Protein AF-A0A6C0BC65-F1 (afdb_monomer)

Mean predicted aligned error: 14.83 Å

Solvent-accessible surface area (backbone atoms only — not comparable to full-atom values): 10764 Å² total; per-residue (Å²): 132,87,58,80,75,79,74,64,86,72,83,67,97,59,84,82,48,81,68,75,76,47,56,68,64,52,47,57,72,71,44,40,80,77,48,53,74,68,54,37,52,54,54,42,64,71,41,59,84,89,74,34,74,52,84,88,70,56,62,60,50,61,50,52,52,50,50,46,56,55,53,50,51,56,50,51,52,55,50,54,58,51,60,73,46,73,88,48,58,73,68,58,47,52,52,52,51,50,53,50,53,54,58,61,60,38,75,93,41,50,64,41,45,20,61,32,66,69,58,32,51,55,49,50,56,51,45,58,55,61,67,36,67,74,56,44,66,70,47,86,51,66,69,59,40,54,51,48,51,54,49,49,52,52,42,52,52,47,51,64,77,34,55,74,45,88,77,60,74,85,72,90,82,80,91,82,128

pLDDT: mean 70.18, std 14.24, range [29.84, 89.19]

Sequence (177 aa):
MASLSDKILHTCVGAPTYFDCLPGDVLQFCIMPFLGWEDRIHLNMLTPPGDRTPPNKIPKDSIIAHHLQVTTKDMLMKLKAYDRTRYSSQMKRTAAILTVLQTLNKESNSLLYQYSSDFRRAVENKLVEFSDPATIRKITRVKQREEMKGVVNKLLEKMTAYPFSHNVKKKEWLSTV

Secondary structure (DSSP, 8-state):
---GGGG-----SSSPPTTTTS-HHIIIIIIGGGS-HHHHHHHHHHS-TTTSPPGGGS-HHHHHHHHHHHHHHHHHHHHHHHHTTTTS-HHHHHHHHHHHHHHHTSGGGHHHHHH-HHHHHHHHHHHHHHHSHH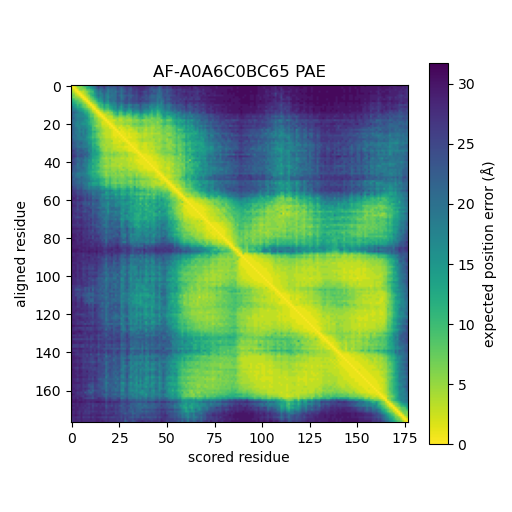HHHT-S-HHHHHHHHHHHHHHHHHHHHS-----------SS--

Radius of gyration: 22.97 Å; Cα contacts (8 Å, |Δi|>4): 98; chains: 1; bounding box: 74×42×54 Å

Nearest PDB structures (foldseek):
  8e0m-assembly3_I  TM=7.061E-01  e=5.873E+00  synthetic construct

Organism: NCBI:txid1070528

Foldseek 3Di:
DDDPVVPPPPPDPDDDDPLNPDPVCCCVPVPLLPDDPVVNVVSLVVDDPVSRDPPVNPPPLSNLVVLCVVVVVVLVVLVVVLVVCVVPDPQVNLVSVLVSLVVCLDPSNLSCLAAPPVSVVVLVVVLVQLVDPVNLVPRPDPVSSVSSVVSSVSVVVSNVVRDHDHPNDDDDPDPPD

Structure (mmCIF, N/CA/C/O backbone):
data_AF-A0A6C0BC65-F1
#
_entry.id   AF-A0A6C0BC65-F1
#
loop_
_atom_site.group_PDB
_atom_site.id
_atom_site.type_symbol
_atom_site.label_atom_id
_atom_site.label_alt_id
_atom_site.label_comp_id
_atom_site.label_asym_id
_atom_site.label_entity_id
_atom_site.label_seq_id
_atom_site.pdbx_PDB_ins_code
_atom_site.Cartn_x
_atom_site.Cartn_y
_atom_site.Cartn_z
_atom_site.occupancy
_atom_site.B_iso_or_equiv
_atom_site.auth_seq_id
_atom_site.auth_comp_id
_atom_site.auth_asym_id
_atom_site.auth_atom_id
_atom_site.pdbx_PDB_model_num
ATOM 1 N N . MET A 1 1 ? 52.860 -0.140 -24.131 1.00 39.62 1 MET A N 1
ATOM 2 C CA . MET A 1 1 ? 51.620 -0.873 -23.801 1.00 39.62 1 MET A CA 1
ATOM 3 C C . MET A 1 1 ? 50.590 0.162 -23.390 1.00 39.62 1 MET A C 1
ATOM 5 O O . MET A 1 1 ? 50.845 0.860 -22.421 1.00 39.62 1 MET A O 1
ATOM 9 N N . ALA A 1 2 ? 49.519 0.341 -24.166 1.00 40.12 2 ALA A N 1
ATOM 10 C CA . ALA A 1 2 ? 48.459 1.294 -23.831 1.00 40.12 2 ALA A CA 1
ATOM 11 C C . ALA A 1 2 ? 47.595 0.719 -22.700 1.00 40.12 2 ALA A C 1
ATOM 13 O O . ALA A 1 2 ? 47.227 -0.458 -22.755 1.00 40.12 2 ALA A O 1
ATOM 14 N N . SER A 1 3 ? 47.324 1.517 -21.671 1.00 41.84 3 SER A N 1
ATOM 15 C CA . SER A 1 3 ? 46.533 1.097 -20.516 1.00 41.84 3 SER A CA 1
ATOM 16 C C . SER A 1 3 ? 45.044 1.085 -20.879 1.00 41.84 3 SER A C 1
ATOM 18 O O . SER A 1 3 ? 44.597 1.857 -21.725 1.00 41.84 3 SER A O 1
ATOM 20 N N . LEU A 1 4 ? 44.248 0.206 -20.261 1.00 39.25 4 LEU A N 1
ATOM 21 C CA . LEU A 1 4 ? 42.800 0.126 -20.521 1.00 39.25 4 LEU A CA 1
ATOM 22 C C . LEU A 1 4 ? 42.068 1.447 -20.194 1.00 39.25 4 LEU A C 1
ATOM 24 O O . LEU A 1 4 ? 41.031 1.742 -20.783 1.00 39.25 4 LEU A O 1
ATOM 28 N N . SER A 1 5 ? 42.651 2.255 -19.304 1.00 39.75 5 SER A N 1
ATOM 29 C CA . SER A 1 5 ? 42.217 3.609 -18.947 1.00 39.75 5 SER A CA 1
ATOM 30 C C . SER A 1 5 ? 42.309 4.620 -20.093 1.00 39.75 5 SER A C 1
ATOM 32 O O . SER A 1 5 ? 41.560 5.591 -20.087 1.00 39.75 5 SER A O 1
ATOM 34 N N . ASP A 1 6 ? 43.143 4.382 -21.110 1.00 37.59 6 ASP A N 1
ATOM 35 C CA . ASP A 1 6 ? 43.316 5.314 -22.236 1.00 37.59 6 ASP A CA 1
ATOM 36 C C . ASP A 1 6 ? 42.163 5.243 -23.260 1.00 37.59 6 ASP A C 1
ATOM 38 O O . ASP A 1 6 ? 42.086 6.064 -24.173 1.00 37.59 6 ASP A O 1
ATOM 42 N N . LYS A 1 7 ? 41.253 4.262 -23.134 1.00 41.69 7 LYS A N 1
ATOM 43 C CA . LYS A 1 7 ? 40.142 4.031 -24.080 1.00 41.69 7 LYS A CA 1
ATOM 44 C C . LYS A 1 7 ? 38.768 4.496 -23.596 1.00 41.69 7 LYS A C 1
ATOM 46 O O . LYS A 1 7 ? 37.841 4.516 -24.401 1.00 41.69 7 LYS A O 1
ATOM 51 N N . ILE A 1 8 ? 38.617 4.890 -22.332 1.00 42.59 8 ILE A N 1
ATOM 52 C CA . ILE A 1 8 ? 37.341 5.386 -21.792 1.00 42.59 8 ILE A CA 1
ATOM 53 C C . ILE A 1 8 ? 37.464 6.897 -21.583 1.00 42.59 8 ILE A C 1
ATOM 55 O O . ILE A 1 8 ? 37.561 7.398 -20.469 1.00 42.59 8 ILE A O 1
ATOM 59 N N . LEU A 1 9 ? 37.481 7.642 -22.687 1.00 39.50 9 LEU A N 1
ATOM 60 C CA . LEU A 1 9 ? 37.343 9.099 -22.677 1.00 39.50 9 LEU A CA 1
ATOM 61 C C . LEU A 1 9 ? 35.855 9.463 -22.555 1.00 39.50 9 LEU A C 1
ATOM 63 O O . LEU A 1 9 ? 35.238 9.967 -23.487 1.00 39.50 9 LEU A O 1
ATOM 67 N N . HIS A 1 10 ? 35.270 9.185 -21.390 1.00 44.78 10 HIS A N 1
ATOM 68 C CA . HIS A 1 10 ? 34.072 9.890 -20.943 1.00 44.78 10 HIS A CA 1
ATOM 69 C C . HIS A 1 10 ? 34.540 11.042 -20.054 1.00 44.78 10 HIS A C 1
ATOM 71 O O . HIS A 1 10 ? 34.964 10.842 -18.919 1.00 44.78 10 HIS A O 1
ATOM 77 N N . THR A 1 11 ? 34.513 12.266 -20.577 1.00 43.81 11 THR A N 1
ATOM 78 C CA . THR A 1 11 ? 34.700 13.469 -19.765 1.00 43.81 11 THR A CA 1
ATOM 79 C C . THR A 1 11 ? 33.498 13.615 -18.833 1.00 43.81 11 THR A C 1
ATOM 81 O O . THR A 1 11 ? 32.410 14.004 -19.257 1.00 43.81 11 THR A O 1
ATOM 84 N N . CYS A 1 12 ? 33.673 13.258 -17.560 1.00 43.12 12 CYS A N 1
ATOM 85 C CA . CYS A 1 12 ? 32.640 13.433 -16.543 1.00 43.12 12 CYS A CA 1
ATOM 86 C C . CYS A 1 12 ? 32.312 14.926 -16.376 1.00 43.12 12 CYS A C 1
ATOM 88 O O . CYS A 1 12 ? 33.205 15.755 -16.219 1.00 43.12 12 CYS A O 1
ATOM 90 N N . VAL A 1 13 ? 31.020 15.269 -16.362 1.00 52.00 13 VAL A N 1
ATOM 91 C CA . VAL A 1 13 ? 30.520 16.648 -16.164 1.00 52.00 13 VAL A CA 1
ATOM 92 C C . VAL A 1 13 ? 30.551 17.054 -14.668 1.00 52.00 13 VAL A C 1
ATOM 94 O O . VAL A 1 13 ? 30.025 18.091 -14.278 1.00 52.00 13 VAL A O 1
ATOM 97 N N . GLY A 1 14 ? 31.181 16.240 -13.810 1.00 56.62 14 GLY A N 1
ATOM 98 C CA . GLY A 1 14 ? 31.308 16.423 -12.361 1.00 56.62 14 GLY A CA 1
ATOM 99 C C . GLY A 1 14 ? 32.275 15.408 -11.734 1.00 56.62 14 GLY A C 1
ATOM 100 O O . GLY A 1 14 ? 32.875 14.600 -12.443 1.00 56.62 14 GLY A O 1
ATOM 101 N N . ALA A 1 15 ? 32.442 15.454 -10.406 1.00 57.16 15 ALA A N 1
ATOM 102 C CA . ALA A 1 15 ? 33.276 14.487 -9.686 1.00 57.16 15 ALA A CA 1
ATOM 103 C C . ALA A 1 15 ? 32.694 13.063 -9.824 1.00 57.16 15 ALA A C 1
ATOM 105 O O . ALA A 1 15 ? 31.489 12.901 -9.614 1.00 57.16 15 ALA A O 1
ATOM 106 N N . PRO A 1 16 ? 33.512 12.048 -10.166 1.00 59.44 16 PRO A N 1
ATOM 107 C CA . PRO A 1 16 ? 33.030 10.689 -10.379 1.00 59.44 16 PRO A CA 1
ATOM 108 C C . PRO A 1 16 ? 32.426 10.126 -9.091 1.00 59.44 16 PRO A C 1
ATOM 110 O O . PRO A 1 16 ? 33.038 10.154 -8.021 1.00 59.44 16 PRO A O 1
ATOM 113 N N . THR A 1 17 ? 31.206 9.621 -9.199 1.00 64.12 17 THR A N 1
ATOM 114 C CA . THR A 1 17 ? 30.522 8.885 -8.141 1.00 64.12 17 THR A CA 1
ATOM 115 C C . THR A 1 17 ? 30.973 7.427 -8.130 1.00 64.12 17 THR A C 1
ATOM 117 O O . THR A 1 17 ? 31.503 6.912 -9.112 1.00 64.12 17 THR A O 1
ATOM 120 N N . TYR A 1 18 ? 30.722 6.711 -7.029 1.00 66.56 18 TYR A N 1
ATOM 121 C CA . TYR A 1 18 ? 31.031 5.278 -6.941 1.00 66.56 18 TYR A CA 1
ATOM 122 C C . TYR A 1 18 ? 30.368 4.440 -8.047 1.00 66.56 18 TYR A C 1
ATOM 124 O O . TYR A 1 18 ? 30.884 3.376 -8.373 1.00 66.56 18 TYR A O 1
ATOM 132 N N . PHE A 1 19 ? 29.263 4.911 -8.635 1.00 65.56 19 PHE A N 1
ATOM 133 C CA . PHE A 1 19 ? 28.604 4.241 -9.755 1.00 65.56 19 PHE A CA 1
ATOM 134 C C . PHE A 1 19 ? 29.333 4.441 -11.087 1.00 65.56 19 PHE A C 1
ATOM 136 O O . PHE A 1 19 ? 29.344 3.517 -11.892 1.00 65.56 19 PHE A O 1
ATOM 143 N N . ASP A 1 20 ? 29.998 5.583 -11.290 1.00 63.75 20 ASP A N 1
ATOM 144 C CA . ASP A 1 20 ? 30.758 5.876 -12.517 1.00 63.75 20 ASP A CA 1
ATOM 145 C C . ASP A 1 20 ? 32.014 4.997 -12.643 1.00 63.75 20 ASP A C 1
ATOM 147 O O . ASP A 1 20 ? 32.538 4.785 -13.734 1.00 63.75 20 ASP A O 1
ATOM 151 N N . CYS A 1 21 ? 32.487 4.459 -11.517 1.00 69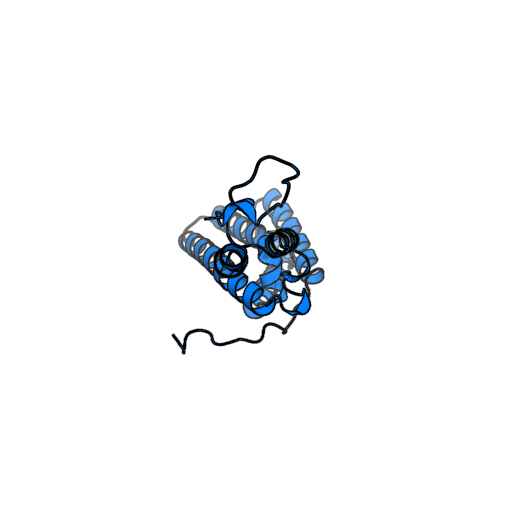.94 21 CYS A N 1
ATOM 152 C CA . CYS A 1 21 ? 33.631 3.552 -11.451 1.00 69.94 21 CYS A CA 1
ATOM 153 C C . CYS A 1 21 ? 33.260 2.079 -11.685 1.00 69.94 21 CYS A C 1
ATOM 155 O O . CYS A 1 21 ? 34.154 1.234 -11.764 1.00 69.94 21 CYS A O 1
ATOM 157 N N . LEU A 1 22 ? 31.967 1.744 -11.736 1.00 69.81 22 LEU A N 1
ATOM 158 C CA . LEU A 1 22 ? 31.515 0.368 -11.906 1.00 69.81 22 LEU A CA 1
ATOM 159 C C . LEU A 1 22 ? 31.271 0.064 -13.385 1.00 69.81 22 LEU A C 1
ATOM 161 O O . LEU A 1 22 ? 30.630 0.856 -14.078 1.00 69.81 22 LEU A O 1
ATOM 165 N N . PRO A 1 23 ? 31.731 -1.095 -13.883 1.00 73.75 23 PRO A N 1
ATOM 166 C CA . PRO A 1 23 ? 31.433 -1.483 -15.248 1.00 73.75 23 PRO A CA 1
ATOM 167 C C . PRO A 1 23 ? 29.924 -1.747 -15.419 1.00 73.75 23 PRO A C 1
ATOM 169 O O . PRO A 1 23 ? 29.203 -2.101 -14.478 1.00 73.75 23 PRO A O 1
ATOM 172 N N . GLY A 1 24 ? 29.425 -1.479 -16.631 1.00 68.81 24 GLY A N 1
ATOM 173 C CA . GLY A 1 24 ? 27.987 -1.436 -16.926 1.00 68.81 24 GLY A CA 1
ATOM 174 C C . GLY A 1 24 ? 27.258 -2.755 -16.662 1.00 68.81 24 GLY A C 1
ATOM 175 O O . GLY A 1 24 ? 26.099 -2.752 -16.259 1.00 68.81 24 GLY A O 1
ATOM 176 N N . ASP A 1 25 ? 27.954 -3.876 -16.803 1.00 66.31 25 ASP A N 1
ATOM 177 C CA . ASP A 1 25 ? 27.493 -5.217 -16.449 1.00 66.31 25 ASP A CA 1
ATOM 178 C C . ASP A 1 25 ? 27.260 -5.378 -14.938 1.00 66.31 25 ASP A C 1
ATOM 180 O O . ASP A 1 25 ? 26.221 -5.890 -14.529 1.00 66.31 25 ASP A O 1
ATOM 184 N N . VAL A 1 26 ? 28.152 -4.875 -14.084 1.00 70.38 26 VAL A N 1
ATOM 185 C CA . VAL A 1 26 ? 27.954 -4.874 -12.624 1.00 70.38 26 VAL A CA 1
ATOM 186 C C . VAL A 1 26 ? 26.766 -3.989 -12.246 1.00 70.38 26 VAL A C 1
ATOM 188 O O . VAL A 1 26 ? 25.926 -4.384 -11.433 1.00 70.38 26 VAL A O 1
ATOM 191 N N . LEU A 1 27 ? 26.632 -2.821 -12.878 1.00 72.38 27 LEU A N 1
ATOM 192 C CA . LEU A 1 27 ? 25.469 -1.955 -12.682 1.00 72.38 27 LEU A CA 1
ATOM 193 C C . LEU A 1 27 ? 24.170 -2.665 -13.088 1.00 72.38 27 LEU A C 1
ATOM 195 O O . LEU A 1 27 ? 23.193 -2.630 -12.342 1.00 72.38 27 LEU A O 1
ATOM 199 N N . GLN A 1 28 ? 24.158 -3.354 -14.228 1.00 68.44 28 GLN A N 1
ATOM 200 C CA . GLN A 1 28 ? 22.960 -3.960 -14.810 1.00 68.44 28 GLN A CA 1
ATOM 201 C C . GLN A 1 28 ? 22.567 -5.296 -14.162 1.00 68.44 28 GLN A C 1
ATOM 203 O O . GLN A 1 28 ? 21.382 -5.540 -13.938 1.00 68.44 28 GLN A O 1
ATOM 208 N N . PHE A 1 29 ? 23.531 -6.155 -13.831 1.00 68.00 29 PHE A N 1
ATOM 209 C CA . PHE A 1 29 ? 23.273 -7.503 -13.314 1.00 68.00 29 PHE A CA 1
ATOM 210 C C . PHE A 1 29 ? 23.370 -7.604 -11.793 1.00 68.00 29 PHE A C 1
ATOM 212 O O . PHE A 1 29 ? 22.685 -8.443 -11.211 1.00 68.00 29 PHE A O 1
ATOM 219 N N . CYS A 1 30 ? 24.162 -6.752 -11.136 1.00 67.94 30 CYS A N 1
ATOM 220 C CA . CYS A 1 30 ? 24.388 -6.847 -9.692 1.00 67.94 30 CYS A CA 1
ATOM 221 C C . CYS A 1 30 ? 23.696 -5.739 -8.893 1.00 67.94 30 CYS A C 1
ATOM 223 O O . CYS A 1 30 ? 23.393 -5.958 -7.727 1.00 67.94 30 CYS A O 1
ATOM 225 N N . ILE A 1 31 ? 23.429 -4.567 -9.479 1.00 73.69 31 ILE A N 1
ATOM 226 C CA . ILE A 1 31 ? 22.839 -3.424 -8.752 1.00 73.69 31 ILE A CA 1
ATOM 227 C C . ILE A 1 31 ? 21.395 -3.175 -9.175 1.00 73.69 31 ILE A C 1
ATOM 229 O O . ILE A 1 31 ? 20.502 -3.100 -8.328 1.00 73.69 31 ILE A O 1
ATOM 233 N N . MET A 1 32 ? 21.137 -3.109 -10.483 1.00 72.06 32 MET A N 1
ATOM 234 C CA . MET A 1 32 ? 19.812 -2.851 -11.042 1.00 72.06 32 MET A CA 1
ATOM 235 C C . MET A 1 32 ? 18.724 -3.781 -10.472 1.00 72.06 32 MET A C 1
ATOM 237 O O . MET A 1 32 ? 17.632 -3.275 -10.225 1.00 72.06 32 MET A O 1
ATOM 241 N N . PRO A 1 33 ? 18.962 -5.080 -10.167 1.00 68.44 33 PRO A N 1
ATOM 242 C CA . PRO A 1 33 ? 17.957 -5.950 -9.547 1.00 68.44 33 PRO A CA 1
ATOM 243 C C . PRO A 1 33 ? 17.468 -5.525 -8.158 1.00 68.44 33 PRO A C 1
ATOM 245 O O . PRO A 1 33 ? 16.371 -5.936 -7.776 1.00 68.44 33 PRO A O 1
ATOM 248 N N . PHE A 1 34 ? 18.216 -4.693 -7.432 1.00 64.62 34 PHE A N 1
ATOM 249 C CA . PHE A 1 34 ? 17.887 -4.266 -6.067 1.00 64.62 34 PHE A CA 1
ATOM 250 C C . PHE A 1 34 ? 17.274 -2.862 -5.988 1.00 64.62 34 PHE A C 1
ATOM 252 O O . PHE A 1 34 ? 16.755 -2.479 -4.943 1.00 64.62 34 PHE A O 1
ATOM 259 N N . LEU A 1 35 ? 17.294 -2.105 -7.086 1.00 69.25 35 LEU A N 1
ATOM 260 C CA . LEU A 1 35 ? 16.792 -0.732 -7.142 1.00 69.25 35 LEU A CA 1
ATOM 261 C C . LEU A 1 35 ? 15.270 -0.656 -7.367 1.00 69.25 35 LEU A C 1
ATOM 263 O O . LEU A 1 35 ? 14.668 -1.577 -7.937 1.00 69.25 35 LEU A O 1
ATOM 267 N N . GLY A 1 36 ? 14.655 0.458 -6.951 1.00 57.94 36 GLY A N 1
ATOM 268 C CA . GLY A 1 36 ? 13.265 0.811 -7.268 1.00 57.94 36 GLY A CA 1
ATOM 269 C C . GLY A 1 36 ? 13.062 1.132 -8.755 1.00 57.94 36 GLY A C 1
ATOM 270 O O . GLY A 1 36 ? 14.021 1.210 -9.519 1.00 57.94 36 GLY A O 1
ATOM 271 N N . TRP A 1 37 ? 11.813 1.288 -9.209 1.00 62.66 37 TRP A N 1
ATOM 272 C CA . TRP A 1 37 ? 11.532 1.484 -10.643 1.00 62.66 37 TRP A CA 1
ATOM 273 C C . TRP A 1 37 ? 12.124 2.800 -11.178 1.00 62.66 37 TRP A C 1
ATOM 275 O O . TRP A 1 37 ? 12.767 2.784 -12.228 1.00 62.66 37 TRP A O 1
ATOM 285 N N . GLU A 1 38 ? 11.952 3.901 -10.434 1.00 63.06 38 GLU A N 1
ATOM 286 C CA . GLU A 1 38 ? 12.519 5.212 -10.761 1.00 63.06 38 GLU A CA 1
ATOM 287 C C . GLU A 1 38 ? 14.042 5.110 -10.834 1.00 63.06 38 GLU A C 1
ATOM 289 O O . GLU A 1 38 ? 14.653 5.497 -11.827 1.00 63.06 38 GLU A O 1
ATOM 294 N N . ASP A 1 39 ? 14.645 4.494 -9.818 1.00 71.75 39 ASP A N 1
ATOM 295 C CA . ASP A 1 39 ? 16.094 4.364 -9.693 1.00 71.75 39 ASP A CA 1
ATOM 296 C C . ASP A 1 39 ? 16.705 3.520 -10.811 1.00 71.75 39 ASP A C 1
ATOM 298 O O . ASP A 1 39 ? 17.777 3.846 -11.309 1.00 71.75 39 ASP A O 1
ATOM 302 N N . ARG A 1 40 ? 16.026 2.461 -11.270 1.00 71.44 40 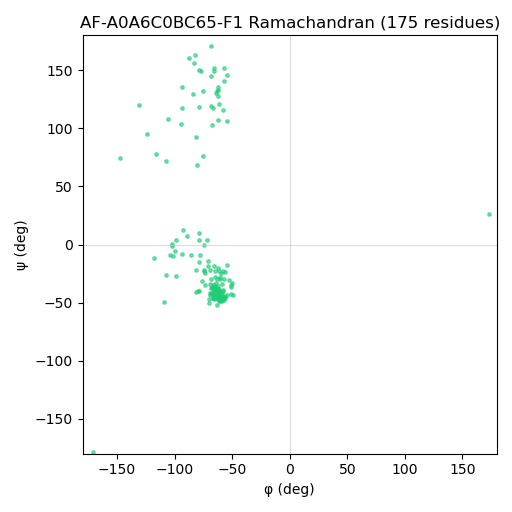ARG A N 1
ATOM 303 C CA . ARG A 1 40 ? 16.485 1.674 -12.427 1.00 71.44 40 ARG A CA 1
ATOM 304 C C . ARG A 1 40 ? 16.417 2.463 -13.721 1.00 71.44 40 ARG A C 1
ATOM 306 O O . ARG A 1 40 ? 17.289 2.286 -14.563 1.00 71.44 40 ARG A O 1
ATOM 313 N N . ILE A 1 41 ? 15.397 3.300 -13.904 1.00 70.50 41 ILE A N 1
ATOM 314 C CA . ILE A 1 41 ? 15.312 4.169 -15.082 1.00 70.50 41 ILE A CA 1
ATOM 315 C C . ILE A 1 41 ? 16.420 5.201 -15.036 1.00 70.50 41 ILE A C 1
ATOM 317 O O . ILE A 1 41 ? 17.115 5.363 -16.031 1.00 70.50 41 ILE A O 1
ATOM 321 N N . HIS A 1 42 ? 16.638 5.834 -13.886 1.00 73.31 42 HIS A N 1
ATOM 322 C CA . HIS A 1 42 ? 17.738 6.769 -13.707 1.00 73.31 42 HIS A CA 1
ATOM 323 C C . HIS A 1 42 ? 19.088 6.089 -13.963 1.00 73.31 42 HIS A C 1
ATOM 325 O O . HIS A 1 42 ? 19.864 6.592 -14.768 1.00 73.31 42 HIS A O 1
ATOM 331 N N . LEU A 1 43 ? 19.326 4.898 -13.406 1.00 76.12 43 LEU A N 1
ATOM 332 C CA . LEU A 1 43 ? 20.554 4.132 -13.637 1.00 76.12 43 LEU A CA 1
ATOM 333 C C . LEU A 1 43 ? 20.724 3.731 -15.111 1.00 76.12 43 LEU A C 1
ATOM 335 O O . LEU A 1 43 ? 21.811 3.830 -15.666 1.00 76.12 43 LEU A O 1
ATOM 339 N N . ASN A 1 44 ? 19.646 3.324 -15.779 1.00 72.81 44 ASN A N 1
ATOM 340 C CA . ASN A 1 44 ? 19.657 2.980 -17.202 1.00 72.81 44 ASN A CA 1
ATOM 341 C C . ASN A 1 44 ? 19.814 4.211 -18.111 1.00 72.81 44 ASN A C 1
ATOM 343 O O . ASN A 1 44 ? 20.155 4.075 -19.279 1.00 72.81 44 ASN A O 1
ATOM 347 N N . MET A 1 45 ? 19.556 5.418 -17.605 1.00 71.00 45 MET A N 1
ATOM 348 C CA . MET A 1 45 ? 19.847 6.667 -18.311 1.00 71.00 45 MET A CA 1
ATOM 349 C C . MET A 1 45 ? 21.318 7.079 -18.173 1.00 71.00 45 MET A C 1
ATOM 351 O O . MET A 1 45 ? 21.806 7.803 -19.045 1.00 71.00 45 MET A O 1
ATOM 355 N N . LEU A 1 46 ? 22.018 6.589 -17.140 1.00 71.69 46 LEU A N 1
ATOM 356 C CA . LEU A 1 46 ? 23.459 6.785 -16.943 1.00 71.69 46 LEU A CA 1
ATOM 357 C C . LEU A 1 46 ? 24.311 5.926 -17.889 1.00 71.69 46 LEU A C 1
ATOM 359 O O . LEU A 1 46 ? 25.450 6.288 -18.166 1.00 71.69 46 LEU A O 1
ATOM 363 N N . THR A 1 47 ? 23.777 4.824 -18.429 1.00 69.75 47 THR A N 1
ATOM 364 C CA . THR A 1 47 ? 24.500 4.017 -19.422 1.00 69.75 47 THR A CA 1
ATOM 365 C C . THR A 1 47 ? 24.445 4.642 -20.828 1.00 69.75 47 THR A C 1
ATOM 367 O O . THR A 1 47 ? 23.467 5.332 -21.175 1.00 69.75 47 THR A O 1
ATOM 370 N N . PRO A 1 48 ? 25.479 4.418 -21.669 1.00 70.06 48 PRO A N 1
ATOM 371 C CA . PRO A 1 48 ? 25.507 4.893 -23.050 1.00 70.06 48 PRO A CA 1
ATOM 372 C C . PRO A 1 48 ? 24.273 4.427 -23.838 1.00 70.06 48 PRO A C 1
ATOM 374 O O . PRO A 1 48 ? 23.819 3.304 -23.625 1.00 70.06 48 PRO A O 1
ATOM 377 N N . PRO A 1 49 ? 23.739 5.225 -24.787 1.00 67.50 49 PRO A N 1
ATOM 378 C CA . PRO A 1 49 ? 22.499 4.912 -25.507 1.00 67.50 49 PRO A CA 1
ATOM 379 C C . PRO A 1 49 ? 22.420 3.508 -26.130 1.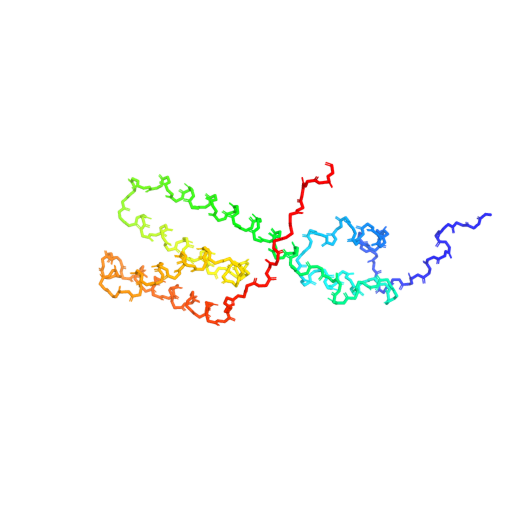00 67.50 49 PRO A C 1
ATOM 381 O O . PRO A 1 49 ? 21.330 2.943 -26.173 1.00 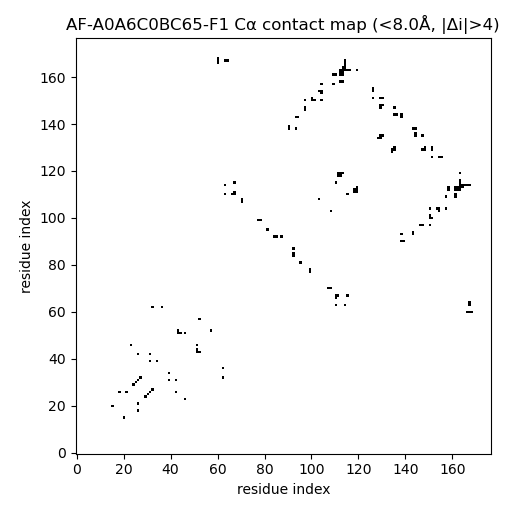67.50 49 PRO A O 1
ATOM 384 N N . GLY A 1 50 ? 23.546 2.951 -26.594 1.00 66.88 50 GLY A N 1
ATOM 385 C CA . GLY A 1 50 ? 23.619 1.609 -27.191 1.00 66.88 50 GLY A CA 1
ATOM 386 C C . GLY A 1 50 ? 23.507 0.456 -26.188 1.00 66.88 50 GLY A C 1
ATOM 387 O O . GLY A 1 50 ? 23.026 -0.614 -26.553 1.00 66.88 50 GLY A O 1
ATOM 388 N N . ASP A 1 51 ? 23.861 0.703 -24.927 1.00 66.38 51 ASP A N 1
ATOM 389 C CA . ASP A 1 51 ? 23.873 -0.292 -23.847 1.00 66.38 51 ASP A CA 1
ATOM 390 C C . ASP A 1 51 ? 22.658 -0.156 -22.919 1.00 66.38 51 ASP A C 1
ATOM 392 O O . ASP A 1 51 ? 22.491 -0.908 -21.955 1.00 66.38 51 ASP A O 1
ATOM 396 N N . ARG A 1 52 ? 21.772 0.809 -23.196 1.00 71.31 52 ARG A N 1
ATOM 397 C CA . ARG A 1 52 ? 20.538 0.987 -22.431 1.00 71.31 52 ARG A CA 1
ATOM 398 C C . ARG A 1 52 ? 19.645 -0.223 -22.612 1.00 71.31 52 ARG A C 1
ATOM 400 O O . ARG A 1 52 ? 19.295 -0.617 -23.724 1.00 71.31 52 ARG A O 1
ATOM 407 N N . THR A 1 53 ? 19.170 -0.754 -21.494 1.00 65.06 53 THR A N 1
ATOM 408 C CA . THR A 1 53 ? 18.096 -1.741 -21.498 1.00 65.06 53 THR A CA 1
ATOM 409 C C . THR A 1 53 ? 16.864 -1.081 -22.120 1.00 65.06 53 THR A C 1
ATOM 411 O O . THR A 1 53 ? 16.396 -0.066 -21.592 1.00 65.06 53 THR A O 1
ATOM 414 N N . PRO A 1 54 ? 16.311 -1.608 -23.225 1.00 64.19 54 PRO A N 1
ATOM 415 C CA . PRO A 1 54 ? 15.106 -1.046 -23.813 1.00 64.19 54 PRO A CA 1
ATOM 416 C C . PRO A 1 54 ? 13.981 -1.030 -22.769 1.00 64.19 54 PRO A C 1
ATOM 418 O O . PRO A 1 54 ? 13.832 -2.023 -22.049 1.00 64.19 54 PRO A O 1
ATOM 421 N N . PRO A 1 55 ? 13.137 0.017 -22.708 1.00 59.50 55 PRO A N 1
ATOM 422 C CA . PRO A 1 55 ? 12.057 0.117 -21.719 1.00 59.50 55 PRO A CA 1
ATOM 423 C C . PRO A 1 55 ? 11.135 -1.113 -21.688 1.00 59.50 55 PRO A C 1
ATOM 425 O O . PRO A 1 55 ? 10.628 -1.502 -20.638 1.00 59.50 55 PRO A O 1
ATOM 428 N N . ASN A 1 56 ? 10.973 -1.767 -22.841 1.00 57.38 56 ASN A N 1
ATOM 429 C CA . ASN A 1 56 ? 10.134 -2.951 -23.030 1.00 57.38 56 ASN A CA 1
ATOM 430 C C . ASN A 1 56 ? 10.783 -4.256 -22.532 1.00 57.38 56 ASN A C 1
ATOM 432 O O . ASN A 1 56 ? 10.097 -5.265 -22.408 1.00 57.38 56 ASN A O 1
ATOM 436 N N . LYS A 1 57 ? 12.097 -4.254 -22.274 1.00 60.69 57 LYS A N 1
ATOM 437 C CA . LYS A 1 57 ? 12.858 -5.408 -21.769 1.00 60.69 57 LYS A CA 1
ATOM 438 C C . LYS A 1 57 ? 13.113 -5.345 -20.262 1.00 60.69 57 LYS A C 1
ATOM 440 O O . LYS A 1 57 ? 13.624 -6.310 -19.705 1.00 60.69 57 LYS A O 1
ATOM 445 N N . ILE A 1 58 ? 12.743 -4.250 -19.595 1.00 60.47 58 ILE A N 1
ATOM 446 C CA . ILE A 1 58 ? 12.803 -4.166 -18.134 1.00 60.47 58 ILE A CA 1
ATOM 447 C C . ILE A 1 58 ? 11.734 -5.122 -17.577 1.00 60.47 58 ILE A C 1
ATOM 449 O O . ILE A 1 58 ? 10.551 -4.937 -17.877 1.00 60.47 58 ILE A O 1
ATOM 453 N N . PRO A 1 59 ? 12.102 -6.152 -16.793 1.00 61.09 59 PRO A N 1
ATOM 454 C CA . PRO A 1 59 ? 11.177 -7.200 -16.371 1.00 61.09 59 PRO A CA 1
ATOM 455 C C . PRO A 1 59 ? 10.238 -6.697 -15.262 1.00 61.09 59 PRO A C 1
ATOM 457 O O . PRO A 1 59 ? 10.406 -7.032 -14.090 1.00 61.09 59 PRO A O 1
ATOM 460 N N . LYS A 1 60 ? 9.234 -5.891 -15.635 1.00 63.78 60 LYS A N 1
ATOM 461 C CA . LYS A 1 60 ? 8.254 -5.267 -14.725 1.00 63.78 60 LYS A CA 1
ATOM 462 C C . LYS A 1 60 ? 7.608 -6.287 -13.783 1.00 63.78 60 LYS A C 1
ATOM 464 O O . LYS A 1 60 ? 7.551 -6.045 -12.583 1.00 63.78 60 LYS A O 1
ATOM 469 N N . ASP A 1 61 ? 7.235 -7.458 -14.292 1.00 61.06 61 ASP A N 1
ATOM 470 C CA . ASP A 1 61 ? 6.600 -8.515 -13.493 1.00 61.06 61 ASP A CA 1
ATOM 471 C C . ASP A 1 61 ? 7.533 -9.089 -12.418 1.00 61.06 61 ASP A C 1
AT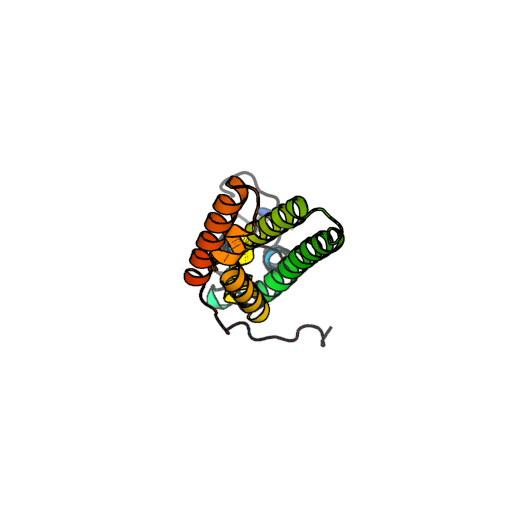OM 473 O O . ASP A 1 61 ? 7.110 -9.322 -11.288 1.00 61.06 61 ASP A O 1
ATOM 477 N N . SER A 1 62 ? 8.821 -9.271 -12.738 1.00 61.09 62 SER A N 1
ATOM 478 C CA . SER A 1 62 ? 9.823 -9.755 -11.774 1.00 61.09 62 SER A CA 1
ATOM 479 C C . SER A 1 62 ? 10.064 -8.740 -10.660 1.00 61.09 62 SER A C 1
ATOM 481 O O . SER A 1 62 ? 10.304 -9.111 -9.513 1.00 61.09 62 SER A O 1
ATOM 483 N N . ILE A 1 63 ? 9.994 -7.455 -11.002 1.00 62.56 63 ILE A N 1
ATOM 484 C CA . ILE A 1 63 ? 10.167 -6.344 -10.066 1.00 62.56 63 ILE A CA 1
ATOM 485 C C . ILE A 1 63 ? 8.969 -6.268 -9.128 1.00 62.56 63 ILE A C 1
ATOM 487 O O . ILE A 1 63 ? 9.143 -6.202 -7.913 1.00 62.56 63 ILE A O 1
ATOM 491 N N . ILE A 1 64 ? 7.759 -6.342 -9.683 1.00 65.62 64 ILE A N 1
ATOM 492 C CA . ILE A 1 64 ? 6.527 -6.374 -8.899 1.00 65.62 64 ILE A CA 1
ATOM 493 C C . ILE A 1 64 ? 6.547 -7.590 -7.968 1.00 65.62 64 ILE A C 1
ATOM 495 O O . ILE A 1 64 ? 6.316 -7.434 -6.775 1.00 65.62 64 ILE A O 1
ATOM 499 N N . ALA A 1 65 ? 6.903 -8.778 -8.462 1.00 65.81 65 ALA A N 1
ATOM 500 C CA . ALA A 1 65 ? 6.986 -9.986 -7.643 1.00 65.81 65 ALA A CA 1
ATOM 501 C C . ALA A 1 65 ? 7.980 -9.849 -6.475 1.00 65.81 65 ALA A C 1
ATOM 503 O O . ALA A 1 65 ? 7.638 -10.186 -5.341 1.00 65.81 65 ALA A O 1
ATOM 504 N N . HIS A 1 66 ? 9.180 -9.316 -6.720 1.00 67.94 66 HIS A N 1
ATOM 505 C CA . HIS A 1 66 ? 10.167 -9.078 -5.664 1.00 67.94 66 HIS A CA 1
ATOM 506 C C . HIS A 1 66 ? 9.675 -8.043 -4.641 1.00 67.94 66 HIS A C 1
ATOM 508 O O . HIS A 1 66 ? 9.756 -8.270 -3.432 1.00 67.94 66 HIS A O 1
ATOM 514 N N . HIS A 1 67 ? 9.102 -6.930 -5.107 1.00 68.44 67 HIS A N 1
ATOM 515 C CA . HIS A 1 67 ? 8.528 -5.903 -4.235 1.00 68.44 67 HIS A CA 1
ATOM 516 C C . HIS A 1 67 ? 7.419 -6.479 -3.351 1.00 68.44 67 HIS A C 1
ATOM 518 O O . HIS A 1 67 ? 7.444 -6.314 -2.134 1.00 68.44 67 HIS A O 1
ATOM 524 N N . LEU A 1 68 ? 6.504 -7.256 -3.939 1.00 68.75 68 LEU A N 1
ATOM 525 C CA . LEU A 1 68 ? 5.461 -7.970 -3.205 1.00 68.75 68 LEU A CA 1
ATOM 526 C C . LEU A 1 68 ? 6.067 -8.885 -2.130 1.00 68.75 68 LEU A C 1
ATOM 528 O O . LEU A 1 68 ? 5.587 -8.877 -0.998 1.00 68.75 68 LEU A O 1
ATOM 532 N N . GLN A 1 69 ? 7.131 -9.636 -2.431 1.00 70.56 69 GLN A N 1
ATOM 533 C CA . GLN A 1 69 ? 7.788 -10.512 -1.453 1.00 70.56 69 GLN A CA 1
ATOM 534 C C . GLN A 1 69 ? 8.391 -9.742 -0.269 1.00 70.56 69 GLN A C 1
ATOM 536 O O . GLN A 1 69 ? 8.211 -10.155 0.880 1.00 70.56 69 GLN A O 1
ATOM 541 N N . VAL A 1 70 ? 9.091 -8.634 -0.522 1.00 71.00 70 VAL A N 1
ATOM 542 C CA . VAL A 1 70 ? 9.731 -7.831 0.533 1.00 71.00 70 VAL A CA 1
ATOM 543 C C . VAL A 1 70 ? 8.682 -7.117 1.384 1.00 71.00 70 VAL A C 1
ATOM 545 O O . VAL A 1 70 ? 8.685 -7.242 2.611 1.00 71.00 70 VAL A O 1
ATOM 548 N N . THR A 1 71 ? 7.740 -6.414 0.753 1.00 71.44 71 THR A N 1
ATOM 549 C CA . THR A 1 71 ? 6.738 -5.615 1.470 1.00 71.44 71 THR A CA 1
ATOM 550 C C . THR A 1 71 ? 5.759 -6.495 2.249 1.00 71.44 71 THR A C 1
ATOM 552 O O . THR A 1 71 ? 5.412 -6.167 3.384 1.00 71.44 71 THR A O 1
ATOM 555 N N . THR A 1 72 ? 5.364 -7.654 1.708 1.00 70.75 72 THR A N 1
ATOM 556 C CA . THR A 1 72 ? 4.474 -8.588 2.423 1.00 70.75 72 THR A CA 1
ATOM 557 C C . THR A 1 72 ? 5.139 -9.141 3.687 1.00 70.75 72 THR A C 1
ATOM 559 O O . THR A 1 72 ? 4.478 -9.256 4.719 1.00 70.75 72 THR A O 1
ATOM 562 N N . LYS A 1 73 ? 6.450 -9.433 3.660 1.00 70.50 73 LYS A N 1
ATOM 563 C CA . LYS A 1 73 ? 7.192 -9.883 4.853 1.00 70.50 73 LYS A CA 1
ATOM 564 C C . LYS A 1 73 ? 7.214 -8.818 5.950 1.00 70.50 73 LYS A C 1
ATOM 566 O O . LYS A 1 73 ? 6.922 -9.140 7.102 1.00 70.50 73 LYS A O 1
ATOM 571 N N . ASP A 1 74 ? 7.507 -7.565 5.604 1.00 71.50 74 ASP A N 1
ATOM 572 C CA . ASP A 1 74 ? 7.503 -6.453 6.567 1.00 71.50 74 ASP A CA 1
ATOM 573 C C . ASP A 1 74 ? 6.107 -6.235 7.182 1.00 71.50 74 ASP A C 1
ATOM 575 O O . ASP A 1 74 ? 5.957 -6.113 8.402 1.00 71.50 74 ASP A O 1
ATOM 579 N N . MET A 1 75 ? 5.052 -6.294 6.363 1.00 70.88 75 MET A N 1
ATOM 580 C CA . MET A 1 75 ? 3.676 -6.217 6.860 1.00 70.88 75 MET A CA 1
ATOM 581 C C . MET A 1 75 ? 3.312 -7.373 7.791 1.00 70.88 75 MET A C 1
ATOM 583 O O . MET A 1 75 ? 2.723 -7.142 8.846 1.00 70.88 75 MET A O 1
ATOM 587 N N . LEU A 1 76 ? 3.678 -8.608 7.441 1.00 71.00 76 LEU A N 1
ATOM 588 C CA . LEU A 1 76 ? 3.421 -9.780 8.280 1.00 71.00 76 LEU A CA 1
ATOM 589 C C . LEU A 1 76 ? 4.116 -9.672 9.639 1.00 71.00 76 LEU A C 1
ATOM 591 O O . LEU A 1 76 ? 3.530 -10.053 10.650 1.00 71.00 76 LEU A O 1
ATOM 595 N N . MET A 1 77 ? 5.336 -9.132 9.699 1.00 74.56 77 MET A N 1
ATOM 596 C CA . MET A 1 77 ? 6.019 -8.894 10.975 1.00 74.56 77 MET A CA 1
ATOM 597 C C . MET A 1 77 ? 5.272 -7.874 11.840 1.00 74.56 77 MET A C 1
ATOM 599 O O . MET A 1 77 ? 5.082 -8.105 13.036 1.00 74.56 77 MET A O 1
ATOM 603 N N . LYS A 1 78 ? 4.780 -6.785 11.239 1.00 70.00 78 LYS A N 1
ATOM 604 C CA . LYS A 1 78 ? 3.978 -5.766 11.937 1.00 70.00 78 LYS A CA 1
ATOM 605 C C . LYS A 1 78 ? 2.629 -6.309 12.413 1.00 70.00 78 LYS A C 1
ATOM 607 O O . LYS A 1 78 ? 2.215 -6.010 13.530 1.00 70.00 78 LYS A O 1
ATOM 612 N N . LEU A 1 79 ? 1.978 -7.158 11.618 1.00 69.62 79 LEU A N 1
ATOM 613 C CA . LEU A 1 79 ? 0.742 -7.847 12.004 1.00 69.62 79 LEU A CA 1
ATOM 614 C C . LEU A 1 79 ? 0.973 -8.847 13.145 1.00 69.62 79 LEU A C 1
ATOM 616 O O . LEU A 1 79 ? 0.222 -8.857 14.114 1.00 69.62 79 LEU A O 1
ATOM 620 N N . LYS A 1 80 ? 2.059 -9.625 13.112 1.00 72.44 80 LYS A N 1
ATOM 621 C CA . LYS A 1 80 ? 2.425 -10.514 14.229 1.00 72.44 80 LYS A CA 1
ATOM 622 C C . LYS A 1 80 ? 2.720 -9.737 15.513 1.00 72.44 80 LYS A C 1
ATOM 624 O O . LYS A 1 80 ? 2.388 -10.202 16.603 1.00 72.44 80 LYS A O 1
ATOM 629 N N . ALA A 1 81 ? 3.328 -8.556 15.407 1.00 70.19 81 ALA A N 1
ATOM 630 C CA . ALA A 1 81 ? 3.512 -7.666 16.550 1.00 70.19 81 ALA A CA 1
ATOM 631 C C . ALA A 1 81 ? 2.165 -7.160 17.101 1.00 70.19 81 ALA A C 1
ATOM 633 O O . ALA A 1 81 ? 1.999 -7.079 18.317 1.00 70.19 81 ALA A O 1
ATOM 634 N N . TYR A 1 82 ? 1.188 -6.898 16.226 1.00 68.25 82 TYR A N 1
ATOM 635 C CA . TYR A 1 82 ? -0.182 -6.557 16.615 1.00 68.25 82 TYR A CA 1
ATOM 636 C C . TYR A 1 82 ? -0.880 -7.711 17.350 1.00 68.25 82 TYR A C 1
ATOM 638 O O . TYR A 1 82 ? -1.453 -7.487 18.415 1.00 68.25 82 TYR A O 1
ATOM 646 N N . ASP A 1 83 ? -0.783 -8.950 16.865 1.00 66.12 83 ASP A N 1
ATOM 647 C CA . ASP A 1 83 ? -1.431 -10.109 17.502 1.00 66.12 83 ASP A CA 1
ATOM 648 C C . ASP A 1 83 ? -0.950 -10.357 18.939 1.00 66.12 83 ASP A C 1
ATOM 650 O O . ASP A 1 83 ? -1.716 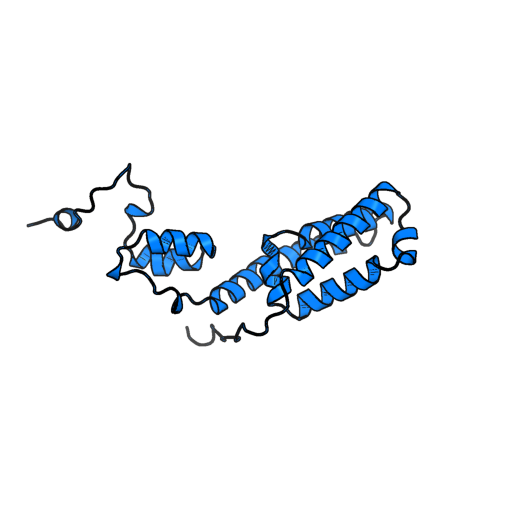-10.807 19.793 1.00 66.12 83 ASP A O 1
ATOM 654 N N . ARG A 1 84 ? 0.290 -9.976 19.264 1.00 67.12 84 ARG A N 1
ATOM 655 C CA . ARG A 1 84 ? 0.811 -10.029 20.642 1.00 67.12 84 ARG A CA 1
ATOM 656 C C . ARG A 1 84 ? 0.104 -9.057 21.594 1.00 67.12 84 ARG A C 1
ATOM 658 O O . ARG A 1 84 ? 0.147 -9.250 22.804 1.00 67.12 84 ARG A O 1
ATOM 665 N N . THR A 1 85 ? -0.591 -8.046 21.073 1.00 65.00 85 THR A N 1
ATOM 666 C CA . THR A 1 85 ? -1.364 -7.070 21.862 1.00 65.00 85 THR A CA 1
ATOM 667 C C . THR A 1 85 ? -2.815 -7.493 22.117 1.00 65.00 85 THR A C 1
ATOM 669 O O . THR A 1 85 ? -3.588 -6.720 22.684 1.00 65.00 85 THR A O 1
ATOM 672 N N . ARG A 1 86 ? -3.206 -8.723 21.753 1.00 59.53 86 ARG A N 1
ATOM 673 C CA . ARG A 1 86 ? -4.585 -9.236 21.864 1.00 59.53 86 ARG A CA 1
ATOM 674 C C . ARG A 1 86 ? -5.168 -9.208 23.288 1.00 59.53 86 ARG A C 1
ATOM 676 O O . ARG A 1 86 ? -6.384 -9.128 23.420 1.00 59.53 86 ARG A O 1
ATOM 683 N N . TYR A 1 87 ? -4.324 -9.186 24.324 1.00 58.66 87 TYR A N 1
ATOM 684 C CA . TYR A 1 87 ? -4.720 -9.054 25.740 1.00 58.66 87 TYR A CA 1
ATOM 685 C C . TYR A 1 87 ? -4.737 -7.603 26.264 1.00 58.66 87 TYR A C 1
ATOM 687 O O . TYR A 1 87 ? -4.791 -7.368 27.468 1.00 58.66 87 TYR A O 1
ATOM 695 N N . SER A 1 88 ? -4.648 -6.605 25.382 1.00 69.12 88 SER A N 1
ATOM 696 C CA . SER A 1 88 ? -4.633 -5.190 25.766 1.00 69.12 88 SER A CA 1
ATOM 697 C C . SER A 1 88 ? -6.038 -4.584 25.879 1.00 69.12 88 SER A C 1
ATOM 699 O O . SER A 1 88 ? -7.010 -5.101 25.330 1.00 69.12 88 SER A O 1
ATOM 701 N N . SER A 1 89 ? -6.153 -3.462 26.600 1.00 78.88 89 SER A N 1
ATOM 702 C CA . SER A 1 89 ? -7.419 -2.732 26.731 1.00 78.88 89 SER A CA 1
ATOM 703 C C . SER A 1 89 ? -7.989 -2.325 25.366 1.00 78.88 89 SER A C 1
ATOM 705 O O . SER A 1 89 ? -7.242 -2.054 24.422 1.00 78.88 89 SER A O 1
ATOM 707 N N . GLN A 1 90 ? -9.318 -2.203 25.270 1.00 76.50 90 GLN A N 1
ATOM 708 C CA . GLN A 1 90 ? -10.018 -1.847 24.025 1.00 76.50 90 GLN A CA 1
ATOM 709 C C . GLN A 1 90 ? -9.439 -0.589 23.351 1.00 76.50 90 GLN A C 1
ATOM 711 O O . GLN A 1 90 ? -9.331 -0.521 22.132 1.00 76.50 90 GLN A O 1
ATOM 716 N N . MET A 1 91 ? -8.987 0.387 24.143 1.00 78.00 91 MET A N 1
ATOM 717 C CA . MET A 1 91 ? -8.330 1.596 23.642 1.00 78.00 91 MET A CA 1
ATOM 718 C C . MET A 1 91 ? -6.996 1.307 22.935 1.00 78.00 91 MET A C 1
ATOM 720 O O . MET A 1 91 ? -6.738 1.861 21.864 1.00 78.00 91 MET A O 1
ATOM 724 N N . LYS A 1 92 ? -6.143 0.456 23.522 1.00 78.19 92 LYS A N 1
ATOM 725 C CA . LYS A 1 92 ? -4.858 0.058 22.927 1.00 78.19 92 LYS A CA 1
ATOM 726 C C . LYS A 1 92 ? -5.086 -0.738 21.647 1.00 78.19 92 LYS A C 1
ATOM 728 O O . LYS A 1 92 ? -4.408 -0.498 20.653 1.00 78.19 92 LYS A O 1
ATOM 733 N N . ARG A 1 93 ? -6.107 -1.596 21.643 1.00 77.25 93 ARG A N 1
ATOM 734 C CA . ARG A 1 93 ? -6.521 -2.353 20.462 1.00 77.25 93 ARG A CA 1
ATOM 735 C C . ARG A 1 93 ? -6.938 -1.440 19.308 1.00 77.25 93 ARG A C 1
ATOM 737 O O . ARG A 1 93 ? -6.448 -1.627 18.199 1.00 77.25 93 ARG A O 1
ATOM 744 N N . THR A 1 94 ? -7.777 -0.434 19.559 1.00 79.94 94 THR A N 1
ATOM 745 C CA . THR A 1 94 ? -8.198 0.528 18.524 1.00 79.94 94 THR A CA 1
ATOM 746 C C . THR A 1 94 ? -7.026 1.346 17.988 1.00 79.94 94 THR A C 1
ATOM 748 O O . THR A 1 94 ? -6.904 1.515 16.777 1.00 79.94 94 THR A O 1
ATOM 751 N N . ALA A 1 95 ? -6.135 1.819 18.866 1.00 81.19 95 ALA A N 1
ATOM 752 C CA . ALA A 1 95 ? -4.935 2.542 18.446 1.00 81.19 95 ALA A CA 1
ATOM 753 C C . ALA A 1 95 ? -4.037 1.673 17.555 1.00 81.19 95 ALA A C 1
ATOM 755 O O . ALA A 1 95 ? -3.552 2.126 16.526 1.00 81.19 95 ALA A O 1
ATOM 756 N N . ALA A 1 96 ? -3.870 0.401 17.908 1.00 79.00 96 ALA A N 1
ATOM 757 C CA . ALA A 1 96 ? -3.057 -0.518 17.134 1.00 79.00 96 ALA A CA 1
ATOM 758 C C . ALA A 1 96 ? -3.696 -0.856 15.766 1.00 79.00 96 ALA A C 1
ATOM 760 O O . ALA A 1 96 ? -2.976 -0.954 14.774 1.00 79.00 96 ALA A O 1
ATOM 761 N N . ILE A 1 97 ? -5.034 -0.935 15.670 1.00 82.00 97 ILE A N 1
ATOM 762 C CA . ILE A 1 97 ? -5.745 -1.063 14.380 1.00 82.00 97 ILE A CA 1
ATOM 763 C C . ILE A 1 97 ? -5.493 0.170 13.508 1.00 82.00 97 ILE A C 1
ATOM 765 O O . ILE A 1 97 ? -5.165 0.024 12.332 1.00 82.00 97 ILE A O 1
ATOM 769 N N . LEU A 1 98 ? -5.594 1.375 14.079 1.00 84.38 98 LEU A N 1
ATOM 770 C CA . LEU A 1 98 ? -5.293 2.621 13.368 1.00 84.38 98 LEU A CA 1
ATOM 771 C C . LEU A 1 98 ? -3.869 2.623 12.811 1.00 84.38 98 LEU A C 1
ATOM 773 O O . LEU A 1 98 ? -3.683 2.927 11.636 1.00 84.38 98 LEU A O 1
ATOM 777 N N . THR A 1 99 ? -2.879 2.218 13.606 1.00 84.00 99 THR A N 1
ATOM 778 C CA . THR A 1 99 ? -1.483 2.125 13.158 1.00 84.00 99 THR A CA 1
ATOM 779 C C . THR A 1 99 ? -1.319 1.153 11.992 1.00 84.00 99 THR A C 1
ATOM 781 O O . THR A 1 99 ? -0.584 1.441 11.043 1.00 84.00 99 THR A O 1
ATOM 784 N N . VAL A 1 100 ? -2.007 0.007 12.029 1.00 82.19 100 VAL A N 1
ATOM 785 C CA . VAL A 1 100 ? -1.997 -0.954 10.919 1.00 82.19 100 VAL A CA 1
ATOM 786 C C . VAL A 1 100 ? -2.610 -0.318 9.674 1.00 82.19 100 VAL A C 1
ATOM 788 O O . VAL A 1 100 ? -1.945 -0.278 8.646 1.00 82.19 100 VAL A O 1
ATOM 791 N N . LEU A 1 101 ? -3.811 0.261 9.760 1.00 83.56 101 LEU A N 1
ATOM 792 C CA . LEU A 1 101 ? -4.482 0.887 8.613 1.00 83.56 101 LEU A CA 1
ATOM 793 C C . LEU A 1 101 ? -3.680 2.061 8.025 1.00 83.56 101 LEU A C 1
ATOM 795 O O . LEU A 1 101 ? -3.554 2.186 6.809 1.00 83.56 101 LEU A O 1
ATOM 799 N N . GLN A 1 102 ? -3.060 2.887 8.868 1.00 86.12 102 GLN A N 1
ATOM 800 C CA . GLN A 1 102 ? -2.144 3.945 8.429 1.00 86.12 102 GLN A CA 1
ATOM 801 C C . GLN A 1 102 ? -0.908 3.378 7.731 1.00 86.12 102 GLN A C 1
ATOM 803 O O . GLN A 1 102 ? -0.441 3.941 6.742 1.00 86.12 102 GLN A O 1
ATOM 808 N N . THR A 1 103 ? -0.382 2.255 8.223 1.00 83.31 103 THR A N 1
ATOM 809 C CA . THR A 1 103 ? 0.740 1.567 7.582 1.00 83.31 103 THR A CA 1
ATOM 810 C C . THR A 1 103 ? 0.339 1.035 6.219 1.00 83.31 103 THR A C 1
ATOM 812 O O . THR A 1 103 ? 1.111 1.207 5.282 1.00 83.31 103 THR A O 1
ATOM 815 N N . LEU A 1 104 ? -0.856 0.447 6.092 1.00 81.69 104 LEU A N 1
ATOM 816 C CA . LEU A 1 104 ? -1.405 0.001 4.812 1.00 81.69 104 LEU A CA 1
ATOM 817 C C . LEU A 1 104 ? -1.493 1.182 3.835 1.00 81.69 104 LEU A C 1
ATOM 819 O O . LEU A 1 104 ? -1.107 1.042 2.676 1.00 81.69 104 LEU A O 1
ATOM 823 N N . ASN A 1 105 ? -1.876 2.368 4.308 1.00 83.69 105 ASN A N 1
ATOM 824 C CA . ASN A 1 105 ? -2.017 3.571 3.488 1.00 83.69 105 ASN A CA 1
ATOM 825 C C . ASN A 1 105 ? -0.688 4.203 3.006 1.00 83.69 105 ASN A C 1
ATOM 827 O O . ASN A 1 105 ? -0.706 5.255 2.373 1.00 83.69 105 ASN A O 1
ATOM 831 N N . LYS A 1 106 ? 0.488 3.619 3.267 1.00 82.75 106 LYS A N 1
ATOM 832 C CA . LYS A 1 106 ? 1.760 4.133 2.718 1.00 82.75 106 LYS A CA 1
ATOM 833 C C . LYS A 1 106 ? 1.851 3.936 1.199 1.00 82.75 106 LYS A C 1
ATOM 835 O O . LYS A 1 106 ? 1.373 2.934 0.676 1.00 82.75 106 LYS A O 1
ATOM 840 N N . GLU A 1 107 ? 2.480 4.878 0.490 1.00 73.31 107 GLU A N 1
ATOM 841 C CA . GLU A 1 107 ? 2.695 4.786 -0.973 1.00 73.31 107 GLU A CA 1
ATOM 842 C C . GLU A 1 107 ? 3.483 3.542 -1.383 1.00 73.31 107 GLU A C 1
ATOM 844 O O . GLU A 1 107 ? 3.161 2.919 -2.387 1.00 73.31 107 GLU A O 1
ATOM 849 N N . SER A 1 108 ? 4.429 3.101 -0.547 1.00 70.12 108 SER A N 1
ATOM 850 C CA . SER A 1 108 ? 5.212 1.876 -0.760 1.00 70.12 108 SER A CA 1
ATOM 851 C C . SER A 1 108 ? 4.364 0.617 -0.983 1.00 70.12 108 SER A C 1
ATOM 853 O O . SER A 1 108 ? 4.874 -0.392 -1.463 1.00 70.12 108 SER A O 1
ATOM 855 N N . ASN A 1 109 ? 3.080 0.652 -0.615 1.00 76.25 109 ASN A N 1
ATOM 856 C CA . ASN A 1 109 ? 2.176 -0.488 -0.684 1.00 76.25 109 ASN A CA 1
ATOM 857 C C . ASN A 1 109 ? 1.224 -0.441 -1.885 1.00 76.25 109 ASN A C 1
ATOM 859 O O . ASN A 1 109 ? 0.440 -1.372 -2.038 1.00 76.25 109 ASN A O 1
ATOM 863 N N . SER A 1 110 ? 1.260 0.601 -2.725 1.00 79.00 110 SER A N 1
ATOM 864 C CA . SER A 1 110 ? 0.381 0.754 -3.902 1.00 79.00 110 SER A CA 1
ATOM 865 C C . SER A 1 110 ? 0.355 -0.507 -4.778 1.00 79.00 110 SER A C 1
ATOM 867 O O . SER A 1 110 ? -0.711 -1.018 -5.123 1.00 79.00 110 SER A O 1
ATOM 869 N N . LEU A 1 111 ? 1.530 -1.095 -5.018 1.00 75.31 111 LEU A N 1
ATOM 870 C CA . LEU A 1 111 ? 1.698 -2.324 -5.796 1.00 75.31 111 LEU A CA 1
ATOM 871 C C . LEU A 1 111 ? 1.014 -3.552 -5.167 1.00 75.31 111 LEU A C 1
ATOM 873 O O . LEU A 1 111 ? 0.564 -4.434 -5.895 1.00 75.31 111 LEU A O 1
ATOM 877 N N . LEU A 1 112 ? 0.876 -3.616 -3.838 1.00 75.31 112 LEU A N 1
ATOM 878 C CA . LEU A 1 112 ? 0.145 -4.705 -3.177 1.00 75.31 112 LEU A CA 1
ATOM 879 C C . LEU A 1 112 ? -1.355 -4.632 -3.480 1.00 75.31 112 LEU A C 1
ATOM 881 O O . LEU A 1 112 ? -1.959 -5.659 -3.770 1.00 75.31 112 LEU A O 1
ATOM 885 N N . TYR A 1 113 ? -1.949 -3.435 -3.473 1.00 77.88 113 TYR A N 1
ATOM 886 C CA . TYR A 1 113 ? -3.367 -3.248 -3.817 1.00 77.88 113 TYR A CA 1
ATOM 887 C C . TYR A 1 113 ? -3.667 -3.564 -5.278 1.00 77.88 113 TYR A C 1
ATOM 889 O O . TYR A 1 113 ? -4.758 -4.039 -5.607 1.00 77.88 113 TYR A O 1
ATOM 897 N N . GLN A 1 114 ? -2.709 -3.260 -6.150 1.00 79.06 114 GLN A N 1
ATOM 898 C CA . GLN A 1 114 ? -2.855 -3.443 -7.582 1.00 79.06 114 GLN A CA 1
ATOM 899 C C . GLN A 1 114 ? -2.661 -4.905 -7.995 1.00 79.06 114 GLN A C 1
ATOM 901 O O . GLN A 1 114 ? -3.412 -5.384 -8.836 1.00 79.06 114 GLN A O 1
ATOM 906 N N . TYR A 1 115 ? -1.701 -5.625 -7.406 1.00 77.38 115 TYR A N 1
ATOM 907 C CA . TYR A 1 115 ? -1.270 -6.930 -7.927 1.00 77.38 115 TYR A CA 1
ATOM 908 C C . TYR A 1 115 ? -1.484 -8.120 -6.980 1.00 77.38 115 TYR A C 1
ATOM 910 O O . TYR A 1 115 ? -1.380 -9.261 -7.425 1.00 77.38 115 TYR A O 1
ATOM 918 N N . SER A 1 116 ? -1.805 -7.906 -5.697 1.00 78.88 116 SER A N 1
ATOM 919 C CA . SER A 1 116 ? -2.123 -8.990 -4.755 1.00 78.88 116 SER A CA 1
ATOM 920 C C . SER A 1 116 ? -3.623 -9.045 -4.468 1.00 78.88 116 SER A C 1
ATOM 922 O O . SER A 1 116 ? -4.176 -8.197 -3.768 1.00 78.88 116 SER A O 1
ATOM 924 N N . SER A 1 117 ? -4.285 -10.070 -5.005 1.00 79.81 117 SER A N 1
ATOM 925 C CA . SER A 1 117 ? -5.727 -10.296 -4.850 1.00 79.81 117 SER A CA 1
ATOM 926 C C . SER A 1 117 ? -6.114 -10.573 -3.397 1.00 79.81 117 SER A C 1
ATOM 928 O O . SER A 1 117 ? -7.051 -9.965 -2.884 1.00 79.81 117 SER A O 1
ATOM 930 N N . ASP A 1 118 ? -5.355 -11.426 -2.707 1.00 78.56 118 ASP A N 1
ATOM 931 C CA . ASP A 1 118 ? -5.583 -11.750 -1.295 1.00 78.56 118 ASP A CA 1
ATOM 932 C C . ASP A 1 118 ? -5.449 -10.515 -0.401 1.00 78.56 118 ASP A C 1
ATOM 934 O O . ASP A 1 118 ? -6.279 -10.277 0.480 1.00 78.56 118 ASP A O 1
ATOM 938 N N . PHE A 1 119 ? -4.427 -9.693 -0.654 1.00 79.81 119 PHE A N 1
ATOM 939 C CA . PHE A 1 119 ? -4.209 -8.460 0.094 1.00 79.81 119 PHE A CA 1
ATOM 940 C C . PHE A 1 119 ? -5.325 -7.449 -0.159 1.00 79.81 119 PHE A C 1
ATOM 942 O O . PHE A 1 119 ? -5.886 -6.898 0.789 1.00 79.81 119 PHE A O 1
ATOM 949 N N . ARG A 1 120 ? -5.685 -7.240 -1.430 1.00 82.94 120 ARG A N 1
ATOM 950 C CA . ARG A 1 120 ? -6.774 -6.343 -1.814 1.00 82.94 120 ARG A CA 1
ATOM 951 C C . ARG A 1 120 ? -8.086 -6.753 -1.150 1.00 82.94 120 ARG A C 1
ATOM 953 O O . ARG A 1 120 ? -8.719 -5.923 -0.507 1.00 82.94 120 ARG A O 1
ATOM 960 N N . ARG A 1 121 ? -8.436 -8.039 -1.206 1.00 83.94 121 ARG A N 1
ATOM 961 C CA . ARG A 1 121 ? -9.639 -8.584 -0.565 1.00 83.94 121 ARG A CA 1
ATOM 962 C C . ARG A 1 121 ? -9.618 -8.407 0.955 1.00 83.94 121 ARG A C 1
ATOM 964 O O . ARG A 1 121 ? -10.639 -8.079 1.554 1.00 83.94 121 ARG A O 1
ATOM 971 N N . ALA A 1 122 ? -8.466 -8.604 1.598 1.00 82.06 122 ALA A N 1
ATOM 972 C CA . ALA A 1 122 ? -8.326 -8.374 3.034 1.00 82.06 122 ALA A CA 1
ATOM 973 C C . ALA A 1 122 ? -8.573 -6.903 3.406 1.00 82.06 122 ALA A C 1
ATOM 975 O O . ALA A 1 122 ? -9.248 -6.629 4.400 1.00 82.06 122 ALA A O 1
ATOM 976 N N . VAL A 1 123 ? -8.069 -5.965 2.600 1.00 84.94 123 VAL A N 1
ATOM 977 C CA . VAL A 1 123 ? -8.315 -4.528 2.778 1.00 84.94 123 VAL A CA 1
ATOM 978 C C . VAL A 1 123 ? -9.786 -4.202 2.536 1.00 84.94 123 VAL A C 1
ATOM 980 O O . VAL A 1 123 ? -10.378 -3.529 3.372 1.00 84.94 123 VAL A O 1
ATOM 983 N N . GLU A 1 124 ? -10.397 -4.708 1.464 1.00 87.00 124 GLU A N 1
ATOM 984 C CA . GLU A 1 124 ? -11.820 -4.495 1.154 1.00 87.00 124 GLU A CA 1
ATOM 985 C C . GLU A 1 124 ? -12.716 -4.948 2.306 1.00 87.00 124 GLU A C 1
ATOM 987 O O . GLU A 1 124 ? -13.564 -4.185 2.763 1.00 87.00 124 GLU A O 1
ATOM 992 N N . ASN A 1 125 ? -12.465 -6.137 2.860 1.00 85.69 125 ASN A N 1
ATOM 993 C CA . ASN A 1 125 ? -13.198 -6.633 4.024 1.00 85.69 125 ASN A CA 1
ATOM 994 C C . ASN A 1 125 ? -13.082 -5.683 5.228 1.00 85.69 125 ASN A C 1
ATOM 996 O O . ASN A 1 125 ? -14.061 -5.463 5.941 1.00 85.69 125 ASN A O 1
ATOM 1000 N N . LYS A 1 126 ? -11.895 -5.102 5.459 1.00 84.12 126 LYS A N 1
ATOM 1001 C CA . LYS A 1 126 ? -11.679 -4.131 6.542 1.00 84.12 126 LYS A CA 1
ATOM 1002 C C . LYS A 1 126 ? -12.293 -2.770 6.256 1.00 84.12 126 LYS A C 1
ATOM 1004 O O . LYS A 1 126 ? -12.798 -2.148 7.186 1.00 84.12 126 LYS A O 1
ATOM 1009 N N . LEU A 1 127 ? -12.297 -2.322 5.007 1.00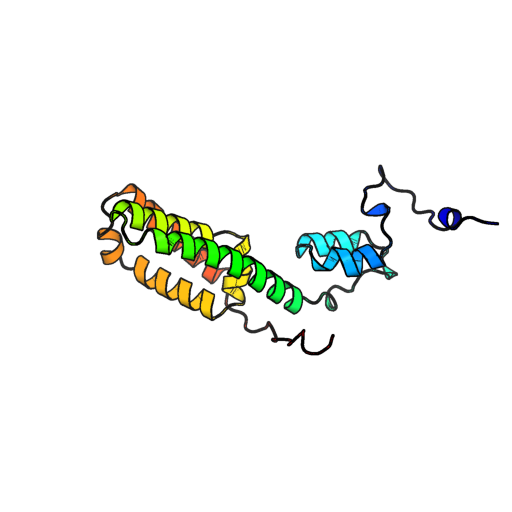 85.81 127 LEU A N 1
ATOM 1010 C CA . LEU A 1 127 ? -13.015 -1.115 4.615 1.00 85.81 127 LEU A CA 1
ATOM 1011 C C . LEU A 1 127 ? -14.507 -1.291 4.870 1.00 85.81 127 LEU A C 1
ATOM 1013 O O . LEU A 1 127 ? -15.070 -0.466 5.568 1.00 85.81 127 LEU A O 1
ATOM 1017 N N . VAL A 1 128 ? -15.118 -2.398 4.445 1.00 85.44 128 VAL A N 1
ATOM 1018 C CA . VAL A 1 128 ? -16.538 -2.681 4.719 1.00 85.44 128 VAL A CA 1
ATOM 1019 C C . VAL A 1 128 ? -16.832 -2.685 6.225 1.00 85.44 128 VAL A C 1
ATOM 1021 O O . VAL A 1 128 ? -17.786 -2.046 6.662 1.00 85.44 128 VAL A O 1
ATOM 1024 N N . GLU A 1 129 ? -15.987 -3.339 7.031 1.00 82.31 129 GLU A N 1
ATOM 1025 C CA . GLU A 1 129 ? -16.132 -3.386 8.496 1.00 82.31 129 GLU A CA 1
ATOM 1026 C C . GLU A 1 129 ? -16.124 -1.988 9.137 1.00 82.31 129 GLU A C 1
ATOM 1028 O O . GLU A 1 129 ? -16.949 -1.696 10.007 1.00 82.31 129 GLU A O 1
ATOM 1033 N N . PHE A 1 130 ? -15.201 -1.118 8.715 1.00 82.06 130 PHE A N 1
ATOM 1034 C CA . PHE A 1 130 ? -15.028 0.216 9.295 1.00 82.06 130 PHE A CA 1
ATOM 1035 C C . PHE A 1 130 ? -15.790 1.324 8.563 1.00 82.06 130 PHE A C 1
ATOM 1037 O O . PHE A 1 130 ? -15.868 2.427 9.091 1.00 82.06 130 PHE A O 1
ATOM 1044 N N . SER A 1 131 ? -16.385 1.054 7.404 1.00 80.94 131 SER A N 1
ATOM 1045 C CA . SER A 1 131 ? -17.323 1.954 6.730 1.00 80.94 131 SER A CA 1
ATOM 1046 C C . SER A 1 131 ? -18.688 1.969 7.417 1.00 80.94 131 SER A C 1
ATOM 1048 O O . SER A 1 131 ? -19.399 2.966 7.305 1.00 80.94 131 SER A O 1
ATOM 1050 N N . ASP A 1 132 ? -19.043 0.918 8.165 1.00 83.44 132 ASP A N 1
ATOM 1051 C CA . ASP A 1 132 ? -20.267 0.886 8.964 1.00 83.44 132 ASP A CA 1
ATOM 1052 C C . ASP A 1 132 ? -20.204 1.908 10.126 1.00 83.44 132 ASP A C 1
ATOM 1054 O O . ASP A 1 132 ? -19.381 1.778 11.050 1.00 83.44 132 ASP A O 1
ATOM 1058 N N . PRO A 1 133 ? -21.106 2.913 10.152 1.00 77.62 133 PRO A N 1
ATOM 1059 C CA . PRO A 1 133 ? -21.181 3.881 11.239 1.00 77.62 133 PRO A CA 1
ATOM 1060 C C . PRO A 1 133 ? -21.399 3.242 12.616 1.00 77.62 133 PRO A C 1
ATOM 1062 O O . PRO A 1 133 ? -20.949 3.805 13.620 1.00 77.62 133 PRO A O 1
ATOM 1065 N N . ALA A 1 134 ? -22.074 2.090 12.697 1.00 80.38 134 ALA A N 1
ATOM 1066 C CA . ALA A 1 134 ? -22.323 1.396 13.959 1.00 80.38 134 ALA A CA 1
ATOM 1067 C C . ALA A 1 134 ? -21.026 0.850 14.572 1.00 80.38 134 ALA A C 1
ATOM 1069 O O . ALA A 1 134 ? -20.834 0.931 15.788 1.00 80.38 134 ALA A O 1
ATOM 1070 N N . THR A 1 135 ? -20.098 0.372 13.745 1.00 78.25 135 THR A N 1
ATOM 1071 C CA . THR A 1 135 ? -18.780 -0.106 14.184 1.00 78.25 135 THR A CA 1
ATOM 1072 C C . THR A 1 135 ? -17.904 1.044 14.672 1.00 78.25 135 THR A C 1
ATOM 1074 O O . THR A 1 135 ? -17.314 0.950 15.750 1.00 78.25 135 THR A O 1
ATOM 1077 N N . ILE A 1 136 ? -17.887 2.179 13.964 1.00 78.00 136 ILE A N 1
ATOM 1078 C CA . ILE A 1 136 ? -17.130 3.373 14.385 1.00 78.00 136 ILE A CA 1
ATOM 1079 C C . ILE A 1 136 ? -17.653 3.925 15.720 1.00 78.00 136 ILE A C 1
ATOM 1081 O O . ILE A 1 136 ? -16.866 4.350 16.567 1.00 78.00 136 ILE A O 1
ATOM 1085 N N . ARG A 1 137 ? -18.974 3.914 15.946 1.00 80.12 137 ARG A N 1
ATOM 1086 C CA . ARG A 1 137 ? -19.584 4.406 17.197 1.00 80.12 137 ARG A CA 1
ATOM 1087 C C . ARG A 1 137 ? -19.134 3.630 18.440 1.00 80.12 137 ARG A C 1
ATOM 1089 O O . ARG A 1 137 ? -19.155 4.202 19.525 1.00 80.12 137 ARG A O 1
ATOM 1096 N N . LYS A 1 138 ? -18.669 2.382 18.291 1.00 82.38 138 LYS A N 1
ATOM 1097 C CA . LYS A 1 138 ? -18.110 1.569 19.391 1.00 82.38 138 LYS A CA 1
ATOM 1098 C C . LYS A 1 138 ? -16.743 2.072 19.877 1.00 82.38 138 LYS A C 1
ATOM 1100 O O . LYS A 1 138 ? -16.281 1.657 20.939 1.00 82.38 138 LYS A O 1
ATOM 1105 N N . ILE A 1 139 ? -16.077 2.955 19.129 1.00 80.81 139 ILE A N 1
ATOM 1106 C CA . ILE A 1 139 ? -14.812 3.570 19.539 1.00 80.81 139 ILE A CA 1
ATOM 1107 C C . ILE A 1 139 ? -15.103 4.691 20.540 1.00 80.81 139 ILE A C 1
ATOM 1109 O O . ILE A 1 139 ? -15.726 5.700 20.215 1.00 80.81 139 ILE A O 1
ATOM 1113 N N . THR A 1 140 ? -14.595 4.559 21.761 1.00 78.38 140 THR A N 1
ATOM 1114 C CA . THR A 1 140 ? -14.875 5.491 22.862 1.00 78.38 140 THR A CA 1
ATOM 1115 C C . THR A 1 140 ? -14.392 6.918 22.582 1.00 78.38 140 THR A C 1
ATOM 1117 O O . THR A 1 140 ? -15.144 7.871 22.782 1.00 78.38 140 THR A O 1
ATOM 1120 N N . ARG A 1 141 ? -13.174 7.105 22.057 1.00 83.94 141 ARG A N 1
ATOM 1121 C CA . ARG A 1 141 ? -12.588 8.442 21.834 1.00 83.94 141 ARG A CA 1
ATOM 1122 C C . ARG A 1 141 ? -13.036 9.069 20.513 1.00 83.94 141 ARG A C 1
ATOM 1124 O O . ARG A 1 141 ? -12.862 8.466 19.459 1.00 83.94 141 ARG A O 1
ATOM 1131 N N . VAL A 1 142 ? -13.519 10.313 20.561 1.00 84.56 142 VAL A N 1
ATOM 1132 C CA . VAL A 1 142 ? -13.956 11.075 19.371 1.00 84.56 142 VAL A CA 1
ATOM 1133 C C . VAL A 1 142 ? -12.808 11.275 18.375 1.00 84.56 142 VAL A C 1
ATOM 1135 O O . VAL A 1 142 ? -12.961 10.933 17.209 1.00 84.56 142 VAL A O 1
ATOM 1138 N N . LYS A 1 143 ? -11.621 11.680 18.847 1.00 87.12 143 LYS A N 1
ATOM 1139 C CA . LYS A 1 143 ? -10.430 11.851 17.994 1.00 87.12 143 LYS A CA 1
ATOM 1140 C C . LYS A 1 143 ? -10.077 10.588 17.191 1.00 87.12 143 LYS A C 1
ATOM 1142 O O . LYS A 1 143 ? -9.823 10.659 15.998 1.00 87.12 143 LYS A O 1
ATOM 1147 N N . GLN A 1 144 ? -10.132 9.413 17.823 1.00 84.25 144 GLN A N 1
ATOM 1148 C CA . GLN A 1 144 ? -9.850 8.140 17.144 1.00 84.25 144 GLN A CA 1
ATOM 1149 C C . GLN A 1 144 ? -10.925 7.774 16.111 1.00 84.25 144 GLN A C 1
ATOM 1151 O O . GLN A 1 144 ? -10.616 7.115 15.122 1.00 84.25 144 GLN A O 1
ATOM 1156 N N . ARG A 1 145 ? -12.181 8.198 16.316 1.00 84.94 145 ARG A N 1
ATOM 1157 C CA . ARG A 1 145 ? -13.254 8.019 15.324 1.00 84.94 145 ARG A CA 1
ATOM 1158 C C . ARG A 1 145 ? -12.996 8.851 14.074 1.00 84.94 145 ARG A C 1
ATOM 1160 O O . ARG A 1 145 ? -13.187 8.348 12.972 1.00 84.94 145 ARG A O 1
ATOM 1167 N N . GLU A 1 146 ? -12.573 10.098 14.244 1.00 87.31 146 GLU A N 1
ATOM 1168 C CA . GLU A 1 146 ? -12.229 10.988 13.130 1.00 87.31 146 GLU A CA 1
ATOM 1169 C C . GLU A 1 146 ? -11.006 10.481 12.366 1.00 87.31 146 GLU A C 1
ATOM 1171 O O . GLU A 1 146 ? -11.054 10.370 11.142 1.00 87.31 146 GLU A O 1
ATOM 1176 N N . GLU A 1 147 ? -9.953 10.079 13.081 1.00 88.00 147 GLU A N 1
ATOM 1177 C CA . GLU A 1 147 ? -8.765 9.465 12.479 1.00 88.00 147 GLU A CA 1
ATOM 1178 C C . GLU A 1 147 ? -9.123 8.196 11.697 1.00 88.00 147 GLU A C 1
ATOM 1180 O O . GLU A 1 147 ? -8.674 8.032 10.564 1.00 88.00 147 GLU A O 1
ATOM 1185 N N . MET A 1 148 ? -9.975 7.328 12.255 1.00 87.62 148 MET A N 1
ATOM 1186 C CA . MET A 1 148 ? -10.421 6.107 11.578 1.00 87.62 148 MET A CA 1
ATOM 1187 C C . MET A 1 148 ? -11.152 6.428 10.275 1.00 87.62 148 MET A C 1
ATOM 1189 O O . MET A 1 148 ? -10.807 5.876 9.234 1.00 87.62 148 MET A O 1
ATOM 1193 N N . LYS A 1 149 ? -12.108 7.366 10.306 1.00 87.69 149 LYS A N 1
ATOM 1194 C CA . LYS A 1 149 ? -12.824 7.817 9.103 1.00 87.69 149 LYS A CA 1
ATOM 1195 C C . LYS A 1 149 ? -11.871 8.373 8.048 1.00 87.69 149 LYS A C 1
ATOM 1197 O O . LYS A 1 149 ? -11.972 8.011 6.881 1.00 87.69 149 LYS A O 1
ATOM 1202 N N . GLY A 1 150 ? -10.925 9.217 8.460 1.00 88.69 150 GLY A N 1
ATOM 1203 C CA . GLY A 1 150 ? -9.946 9.808 7.550 1.00 88.69 150 GLY A CA 1
ATOM 1204 C C . GLY A 1 150 ? -9.044 8.762 6.892 1.00 88.69 150 GLY A C 1
ATOM 1205 O O . GLY A 1 150 ? -8.773 8.845 5.697 1.00 88.69 150 GLY A O 1
ATOM 1206 N N . VAL A 1 151 ? -8.596 7.757 7.648 1.00 89.19 151 VAL A N 1
ATOM 1207 C CA . VAL A 1 151 ? -7.757 6.673 7.115 1.00 89.19 151 VAL A CA 1
ATOM 1208 C C . VAL A 1 151 ? -8.550 5.766 6.173 1.00 89.19 151 VAL A C 1
ATOM 1210 O O . VAL A 1 151 ? -8.036 5.418 5.114 1.00 89.19 151 VAL A O 1
ATOM 1213 N N . VAL A 1 152 ? -9.795 5.425 6.516 1.00 88.38 152 VAL A N 1
ATOM 1214 C CA . VAL A 1 152 ? -10.688 4.622 5.662 1.00 88.38 152 VAL A CA 1
ATOM 1215 C C . VAL A 1 152 ? -10.943 5.321 4.326 1.00 88.38 152 VAL A C 1
ATOM 1217 O O . VAL A 1 152 ? -10.775 4.696 3.282 1.00 88.38 152 VAL A O 1
ATOM 1220 N N . ASN A 1 153 ? -11.256 6.621 4.335 1.00 88.44 153 ASN A N 1
ATOM 1221 C CA . ASN A 1 153 ? -11.478 7.386 3.103 1.00 88.44 153 ASN A CA 1
ATOM 1222 C C . ASN A 1 153 ? -10.229 7.415 2.213 1.00 88.44 153 ASN A C 1
ATOM 1224 O O . ASN A 1 153 ? -10.318 7.118 1.027 1.00 88.44 153 ASN A O 1
ATOM 1228 N N . LYS A 1 154 ? -9.051 7.680 2.792 1.00 89.06 154 LYS A N 1
ATOM 1229 C CA . LYS A 1 154 ? -7.785 7.673 2.039 1.00 89.06 154 LYS A CA 1
ATOM 1230 C C . LYS A 1 154 ? -7.453 6.303 1.451 1.00 89.06 154 LYS A C 1
ATOM 1232 O O . LYS A 1 154 ? -6.969 6.213 0.329 1.00 89.06 154 LYS A O 1
ATOM 1237 N N . LEU A 1 155 ? -7.707 5.228 2.195 1.00 86.69 155 LEU A N 1
ATOM 1238 C CA . LEU A 1 155 ? -7.525 3.871 1.679 1.00 86.69 155 LEU A CA 1
ATOM 1239 C C . LEU A 1 155 ? -8.474 3.586 0.509 1.00 86.69 155 LEU A C 1
ATOM 1241 O O . LEU A 1 155 ? -8.061 2.964 -0.465 1.00 86.69 155 LEU A O 1
ATOM 1245 N N . LEU A 1 156 ? -9.712 4.076 0.571 1.00 87.50 156 LEU A N 1
ATOM 1246 C CA . LEU A 1 156 ? -10.693 3.937 -0.504 1.00 87.50 156 LEU A CA 1
ATOM 1247 C C . LEU A 1 156 ? -10.283 4.731 -1.760 1.00 87.50 156 LEU A C 1
ATOM 1249 O O . LEU A 1 156 ? -10.333 4.201 -2.872 1.00 87.50 156 LEU A O 1
ATOM 1253 N N . GLU A 1 157 ? -9.777 5.953 -1.591 1.00 88.44 157 GLU A N 1
ATOM 1254 C CA . GLU A 1 157 ? -9.153 6.744 -2.665 1.00 88.44 157 GLU A CA 1
ATOM 1255 C C . GLU A 1 157 ? -7.956 6.008 -3.287 1.00 88.44 157 GLU A C 1
ATOM 1257 O O . GLU A 1 157 ? -7.824 5.936 -4.506 1.00 88.44 157 GLU A O 1
ATOM 1262 N N . LYS A 1 158 ? -7.104 5.367 -2.480 1.00 84.44 158 LYS A N 1
ATOM 1263 C CA . LYS A 1 158 ? -5.999 4.558 -3.018 1.00 84.44 158 LYS A CA 1
ATOM 1264 C C . LYS A 1 158 ? -6.473 3.336 -3.785 1.00 84.44 158 LYS A C 1
ATOM 1266 O O . LYS A 1 158 ? -5.928 3.025 -4.838 1.00 84.44 158 LYS A O 1
ATOM 1271 N N . MET A 1 159 ? -7.475 2.633 -3.275 1.00 83.19 159 MET A N 1
ATOM 1272 C CA . MET A 1 159 ? -8.011 1.447 -3.940 1.00 83.19 159 MET A CA 1
ATOM 1273 C C . MET A 1 159 ? -8.663 1.758 -5.289 1.00 83.19 159 MET A C 1
ATOM 1275 O O . MET A 1 159 ? -8.670 0.893 -6.170 1.00 83.19 159 MET A O 1
ATOM 1279 N N . THR A 1 160 ? -9.191 2.973 -5.448 1.00 85.12 160 THR A N 1
ATOM 1280 C CA . THR A 1 160 ? -9.738 3.476 -6.714 1.00 85.12 160 THR A CA 1
ATOM 1281 C C . THR A 1 160 ? -8.641 3.987 -7.649 1.00 85.12 160 THR A C 1
ATOM 1283 O O . THR A 1 160 ? -8.671 3.655 -8.831 1.00 85.12 160 THR A O 1
ATOM 1286 N N . ALA A 1 161 ? -7.633 4.698 -7.133 1.00 84.56 161 ALA A N 1
ATOM 1287 C CA . ALA A 1 161 ? -6.479 5.155 -7.915 1.00 84.56 161 ALA A CA 1
ATOM 1288 C C . ALA A 1 161 ? -5.617 3.998 -8.459 1.00 84.56 161 ALA A C 1
ATOM 1290 O O . ALA A 1 161 ? -5.068 4.094 -9.555 1.00 84.56 161 ALA A O 1
ATOM 1291 N N . TYR A 1 162 ? -5.525 2.892 -7.714 1.00 82.12 162 TYR A N 1
ATOM 1292 C CA . TYR A 1 162 ? -4.771 1.693 -8.086 1.00 82.12 162 TYR A CA 1
ATOM 1293 C C . TYR A 1 162 ? -5.721 0.490 -8.264 1.00 82.12 162 TYR A C 1
ATOM 1295 O O . TYR A 1 162 ? -5.834 -0.358 -7.366 1.00 82.12 162 TYR A O 1
ATOM 1303 N N . PRO A 1 163 ? -6.443 0.391 -9.399 1.00 82.56 163 PRO A N 1
ATOM 1304 C CA . PRO A 1 163 ? -7.354 -0.720 -9.668 1.00 82.56 163 PRO A CA 1
ATOM 1305 C C . PRO A 1 163 ? -6.593 -2.042 -9.816 1.00 82.56 163 PRO A C 1
ATOM 1307 O O . PRO A 1 163 ? -5.432 -2.061 -10.221 1.00 82.56 163 PRO A O 1
ATOM 1310 N N . PHE A 1 164 ? -7.247 -3.157 -9.487 1.00 79.81 164 PHE A N 1
ATOM 1311 C CA . PHE A 1 164 ? -6.627 -4.480 -9.548 1.00 79.81 164 PHE A CA 1
ATOM 1312 C C . PHE A 1 164 ? -6.202 -4.846 -10.980 1.00 79.81 164 PHE A C 1
ATOM 1314 O O . PHE A 1 164 ? -6.961 -4.659 -11.928 1.00 79.81 164 PHE A O 1
ATOM 1321 N N . SER A 1 165 ? -4.998 -5.398 -11.126 1.00 76.00 165 SER A N 1
ATOM 1322 C CA . SER A 1 165 ? -4.411 -5.836 -12.390 1.00 76.00 165 SER A CA 1
ATOM 1323 C C . SER A 1 165 ? -3.858 -7.253 -12.245 1.00 76.00 165 SER A C 1
ATOM 1325 O O . SER A 1 165 ? -2.962 -7.515 -11.446 1.00 76.00 165 SER A O 1
ATOM 1327 N N . HIS A 1 166 ? -4.376 -8.182 -13.051 1.00 60.66 166 HIS A N 1
ATOM 1328 C CA . HIS A 1 166 ? -4.023 -9.606 -12.997 1.00 60.66 166 HIS A CA 1
ATOM 1329 C C . HIS A 1 166 ? -2.637 -9.947 -13.582 1.00 60.66 166 HIS A C 1
ATOM 1331 O O . HIS A 1 166 ? -2.245 -11.112 -13.591 1.00 60.66 166 HIS A O 1
ATOM 1337 N N . ASN A 1 167 ? -1.889 -8.963 -14.086 1.00 52.50 167 ASN A N 1
ATOM 1338 C CA . ASN A 1 167 ? -0.825 -9.202 -15.064 1.00 52.50 167 ASN A CA 1
ATOM 1339 C C . ASN A 1 167 ? 0.514 -9.738 -14.538 1.00 52.50 167 ASN A C 1
ATOM 1341 O O . ASN A 1 167 ? 1.416 -9.938 -15.345 1.00 52.50 167 ASN A O 1
ATOM 1345 N N . VAL A 1 168 ? 0.674 -10.050 -13.249 1.00 52.94 168 VAL A N 1
ATOM 1346 C CA . VAL A 1 168 ? 1.924 -10.685 -12.801 1.00 52.94 168 VAL A CA 1
ATOM 1347 C C . VAL A 1 168 ? 1.853 -12.179 -13.102 1.00 52.94 168 VAL A C 1
ATOM 1349 O O . VAL A 1 168 ? 1.357 -12.972 -12.300 1.00 52.94 168 VAL A O 1
ATOM 1352 N N . LYS A 1 169 ? 2.359 -12.589 -14.271 1.00 46.34 169 LYS A N 1
ATOM 1353 C CA . LYS A 1 169 ? 2.612 -14.008 -14.545 1.00 46.34 169 LYS A CA 1
ATOM 1354 C C . LYS A 1 169 ? 3.566 -14.528 -13.468 1.00 46.34 169 LYS A C 1
ATOM 1356 O O . LYS A 1 169 ? 4.713 -14.088 -13.397 1.00 46.34 169 LYS A O 1
ATOM 1361 N N . LYS A 1 170 ? 3.107 -15.470 -12.635 1.00 43.00 170 LYS A N 1
ATOM 1362 C CA . LYS A 1 170 ? 3.990 -16.275 -11.780 1.00 43.00 170 LYS A CA 1
ATOM 1363 C C . LYS A 1 170 ? 5.025 -16.926 -12.696 1.00 43.00 170 LYS A C 1
ATOM 1365 O O . LYS A 1 170 ? 4.690 -17.847 -13.433 1.00 43.00 170 LYS A O 1
ATOM 1370 N N . LYS A 1 171 ? 6.266 -16.446 -12.676 1.00 45.34 171 LYS A N 1
ATOM 1371 C CA . LYS A 1 171 ? 7.384 -17.268 -13.123 1.00 45.34 171 LYS A CA 1
ATOM 1372 C C . LYS A 1 171 ? 7.958 -17.953 -11.895 1.00 45.34 171 LYS A C 1
ATOM 1374 O O . LYS A 1 171 ? 8.404 -17.288 -10.962 1.00 45.34 171 LYS A O 1
ATOM 1379 N N . GLU A 1 172 ? 7.887 -19.276 -11.897 1.00 37.91 172 GLU A N 1
ATOM 1380 C CA . GLU A 1 172 ? 8.656 -20.124 -11.000 1.00 37.91 172 GLU A CA 1
ATOM 1381 C C . GLU A 1 172 ? 10.134 -19.888 -11.306 1.00 37.91 172 GLU A C 1
ATOM 1383 O O . GLU A 1 172 ? 10.634 -20.278 -12.356 1.00 37.91 172 GLU A O 1
ATOM 1388 N N . TRP A 1 173 ? 10.830 -19.188 -10.420 1.00 39.31 173 TRP A N 1
ATOM 1389 C CA . TRP A 1 173 ? 12.280 -19.095 -10.479 1.00 39.31 173 TRP A CA 1
ATOM 1390 C C . TRP A 1 173 ? 12.805 -19.569 -9.140 1.00 39.31 173 TRP A C 1
ATOM 1392 O O . TRP A 1 173 ? 12.774 -18.802 -8.181 1.00 39.31 173 TRP A O 1
ATOM 1402 N N . LEU A 1 174 ? 13.157 -20.860 -9.102 1.00 33.19 174 LEU A N 1
ATOM 1403 C CA . LEU A 1 174 ? 14.155 -21.519 -8.238 1.00 33.19 174 LEU A CA 1
ATOM 1404 C C . LEU A 1 174 ? 14.138 -23.067 -8.388 1.00 33.19 174 LEU A C 1
ATOM 1406 O O . LEU A 1 174 ? 14.531 -23.773 -7.470 1.00 33.19 174 LEU A O 1
ATOM 1410 N N . SER A 1 175 ? 13.711 -23.627 -9.530 1.00 30.44 175 SER A N 1
ATOM 1411 C CA . SER A 1 175 ? 13.903 -25.062 -9.840 1.00 30.44 175 SER A CA 1
ATOM 1412 C C . SER A 1 175 ? 15.107 -25.342 -10.750 1.00 30.44 175 SER A C 1
ATOM 1414 O O . SER A 1 175 ? 15.323 -26.481 -11.146 1.00 30.44 175 SER A O 1
ATOM 1416 N N . THR A 1 176 ? 15.891 -24.319 -11.090 1.00 29.84 176 THR A N 1
ATOM 1417 C CA . THR A 1 176 ? 17.106 -24.446 -11.911 1.00 29.84 176 THR A CA 1
ATOM 1418 C C . THR A 1 176 ? 18.141 -23.416 -11.472 1.00 29.84 176 THR A C 1
ATOM 1420 O O . THR A 1 176 ? 18.311 -22.399 -1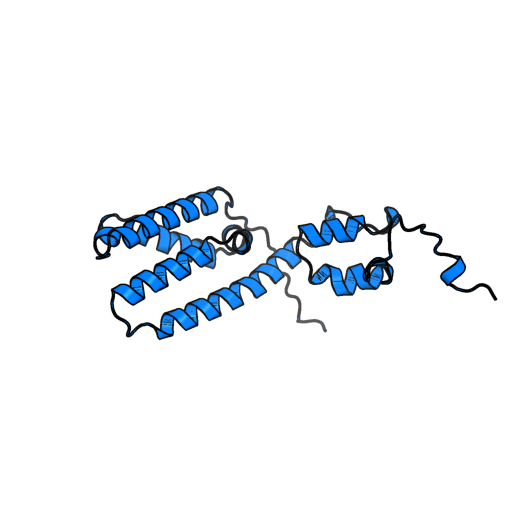2.141 1.00 29.84 176 THR A O 1
ATOM 1423 N N . VAL A 1 177 ? 18.776 -23.661 -10.325 1.00 31.52 177 VAL A N 1
ATOM 1424 C CA . VAL A 1 177 ? 20.223 -23.476 -10.107 1.00 31.52 177 VAL A CA 1
ATOM 1425 C C . VAL A 1 177 ? 20.672 -24.606 -9.194 1.00 31.52 177 VAL A C 1
ATOM 1427 O O . VAL A 1 177 ? 19.986 -24.806 -8.166 1.00 31.52 177 VAL A O 1
#